Protein AF-E9AGQ0-F1 (afdb_monomer_lite)

pLDDT: mean 82.89, std 16.45, range [27.36, 96.94]

InterPro domains:
  IPR011545 DEAD/DEAH-box helicase domain [PF00270] (171-278)
  IPR014001 Helicase superfamily 1/2, ATP-binding domain [PS51192] (178-278)
  IPR027417 P-loop containing nucleoside triphosphate hydrolase [G3DSA:3.40.50.300] (144-278)
  IPR027417 P-loop containing nucleoside triphosphate hydrolase [SSF52540] (147-278)
  IPR050474 Helicase Hel308/SKI2-like [PTHR47961] (69-278)

Secondary structure (DSSP, 8-state):
-HHHHHHHHSHHHHHHHHHHHH--SHHHHHHHHHHHHHHHTT-HHHHHHHHHHHS----HHHHHHHHHHHHHHH-SS-------------PPPPPPP--HHHHS-SSTTTTTTT-PPPPPTT-EEEE-SS-EEEEPPPPPP----SPPPBHHHHS-TTTGGGGTT-SB--HHHHHHHHHHHH--S-------TTS-HHHHHHHHHHHHHHHHB-TTT--B-TTT--EEEE-SSHHHHHHHHHHHHHHHGGGT--EEEE-TT-PPPHHHHHH-SEEEE-

Sequence (278 aa):
MDWIGDVVQSRWSVVYGLRYAQCTAQKERHAVMDAMQRHALDDPRVEHLYQSITGKEVDPLNTEQLQQRRESAAAGGNEEVESKLASTVPRQPLLRRVNLQACAFQDERAPHLHVRATVPQGTQRLTYETHDEVLLPPTSSCNTSNPLIRVATSFPGWAVPVFLGVEELNAMQSKVYDCAFHSDENMLVSAPTGAGKTNVAMMAMLRTIAAARNPVTGVIDGHSLKMVYVAPMKALVQEVVRTFSKRLESLGLTVAELSGDAAMTQQQMATTQLIVTT

Organism: Leishmania infantum (NCBI:txid5671)

Radius of gyration: 34.65 Å; chains: 1; bounding box: 80×87×64 Å

Structure (mmCIF, N/CA/C/O backbone):
data_AF-E9AGQ0-F1
#
_entry.id   AF-E9AGQ0-F1
#
loop_
_atom_site.group_PDB
_atom_site.id
_atom_site.type_symbol
_atom_site.label_atom_id
_atom_site.label_alt_id
_atom_site.label_comp_id
_atom_site.label_asym_id
_atom_site.label_entity_id
_atom_site.label_seq_id
_atom_site.pdbx_PDB_ins_code
_atom_site.Cartn_x
_atom_site.Cartn_y
_atom_site.Cartn_z
_atom_site.occupancy
_atom_site.B_iso_or_equiv
_atom_site.auth_seq_id
_atom_site.auth_comp_id
_atom_site.auth_asym_id
_atom_site.auth_atom_id
_atom_site.pdbx_PDB_model_num
ATOM 1 N N . MET A 1 1 ? 8.150 65.688 -10.896 1.00 59.88 1 MET A N 1
ATOM 2 C CA . MET A 1 1 ? 9.168 65.021 -10.046 1.00 59.88 1 MET A CA 1
ATOM 3 C C . MET A 1 1 ? 9.433 63.581 -10.498 1.00 59.88 1 MET A C 1
ATOM 5 O O . MET A 1 1 ? 10.340 62.957 -9.965 1.00 59.88 1 MET A O 1
ATOM 9 N N . ASP A 1 2 ? 8.713 63.077 -11.506 1.00 74.00 2 ASP A N 1
ATOM 10 C CA . ASP A 1 2 ? 8.711 61.654 -11.883 1.00 74.00 2 ASP A CA 1
ATOM 11 C C . ASP A 1 2 ? 10.055 61.132 -12.410 1.00 74.00 2 ASP A C 1
ATOM 13 O O . ASP A 1 2 ? 10.407 59.985 -12.154 1.00 74.00 2 ASP A O 1
ATOM 17 N N . TRP A 1 3 ? 10.879 62.002 -13.009 1.00 84.62 3 TRP A N 1
ATOM 18 C CA . TRP A 1 3 ? 12.204 61.625 -13.519 1.00 84.62 3 TRP A CA 1
ATOM 19 C C . TRP A 1 3 ? 13.149 61.075 -12.436 1.00 84.62 3 TRP A C 1
ATOM 21 O O . TRP A 1 3 ? 14.037 60.280 -12.736 1.00 84.62 3 TRP A O 1
ATOM 31 N N . ILE A 1 4 ? 12.969 61.462 -11.165 1.00 84.19 4 ILE A N 1
ATOM 32 C CA . ILE A 1 4 ? 13.787 60.944 -10.057 1.00 84.19 4 ILE A CA 1
ATOM 33 C C . ILE A 1 4 ? 13.476 59.459 -9.826 1.00 84.19 4 ILE A C 1
ATOM 35 O O . ILE A 1 4 ? 14.389 58.676 -9.568 1.00 84.19 4 ILE A O 1
ATOM 39 N N . GLY A 1 5 ? 12.208 59.056 -9.966 1.00 80.88 5 GLY A N 1
ATOM 40 C CA . GLY A 1 5 ? 11.790 57.657 -9.866 1.00 80.88 5 GLY A CA 1
ATOM 41 C C . GLY A 1 5 ? 12.420 56.798 -10.962 1.00 80.88 5 GLY A C 1
ATOM 42 O O . GLY A 1 5 ? 12.998 55.749 -10.665 1.00 80.88 5 GLY A O 1
ATOM 43 N N . ASP A 1 6 ? 12.410 57.299 -12.198 1.00 80.44 6 ASP A N 1
ATOM 44 C CA . ASP A 1 6 ? 13.012 56.623 -13.354 1.00 80.44 6 ASP A CA 1
ATOM 45 C C . ASP A 1 6 ? 14.531 56.460 -13.198 1.00 80.44 6 ASP A C 1
ATOM 47 O O . ASP A 1 6 ? 15.090 55.396 -13.487 1.00 80.44 6 ASP A O 1
ATOM 51 N N . VAL A 1 7 ? 15.214 57.484 -12.669 1.00 83.62 7 VAL A N 1
ATOM 52 C CA . VAL A 1 7 ? 16.657 57.433 -12.382 1.00 83.62 7 VAL A CA 1
ATOM 53 C C . VAL A 1 7 ? 16.971 56.461 -11.244 1.00 83.62 7 VAL A C 1
ATOM 55 O O . VAL A 1 7 ? 17.994 55.782 -11.292 1.00 83.62 7 VAL A O 1
ATOM 58 N N . VAL A 1 8 ? 16.107 56.336 -10.234 1.00 82.81 8 VAL A N 1
ATOM 59 C CA . VAL A 1 8 ? 16.299 55.369 -9.140 1.00 82.81 8 VAL A CA 1
ATOM 60 C C . VAL A 1 8 ? 16.107 53.929 -9.624 1.00 82.81 8 VAL A C 1
ATOM 62 O O . VAL A 1 8 ? 16.876 53.048 -9.223 1.00 82.81 8 VAL A O 1
ATOM 65 N N . GLN A 1 9 ? 15.132 53.675 -10.502 1.00 79.75 9 GLN A N 1
ATOM 66 C CA . GLN A 1 9 ? 14.955 52.360 -11.130 1.00 79.75 9 GLN A CA 1
ATOM 67 C C . GLN A 1 9 ? 16.111 52.018 -12.075 1.00 79.75 9 GLN A C 1
ATOM 69 O O . GLN A 1 9 ? 16.629 50.902 -12.030 1.00 79.75 9 GLN A O 1
ATOM 74 N N . SER A 1 10 ? 16.569 52.988 -12.866 1.00 83.50 10 SER A N 1
ATOM 75 C CA . SER A 1 10 ? 17.591 52.791 -13.903 1.00 83.50 10 SER A CA 1
ATOM 76 C C . SER A 1 10 ? 19.012 53.154 -13.457 1.00 83.50 10 SER A C 1
ATOM 78 O O . SER A 1 10 ? 19.916 53.226 -14.290 1.00 83.50 10 SER A O 1
ATOM 80 N N . ARG A 1 11 ? 19.243 53.362 -12.151 1.00 88.62 11 ARG A N 1
ATOM 81 C CA . ARG A 1 11 ? 20.494 53.905 -11.582 1.00 88.62 11 ARG A CA 1
ATOM 82 C C . ARG A 1 11 ? 21.741 53.247 -12.155 1.00 88.62 11 ARG A C 1
ATOM 84 O O . ARG A 1 11 ? 22.663 53.925 -12.599 1.00 88.62 11 ARG A O 1
ATOM 91 N N . TRP A 1 12 ? 21.771 51.919 -12.144 1.00 90.19 12 TRP A N 1
ATOM 92 C CA . TRP A 1 12 ? 22.940 51.164 -12.581 1.00 90.19 12 TRP A CA 1
ATOM 93 C C . TRP A 1 12 ? 23.112 51.158 -14.094 1.00 90.19 12 TRP A C 1
ATOM 95 O O . TRP A 1 12 ? 24.244 51.257 -14.561 1.00 90.19 12 TRP A O 1
ATOM 105 N N . SER A 1 13 ? 22.014 51.151 -14.853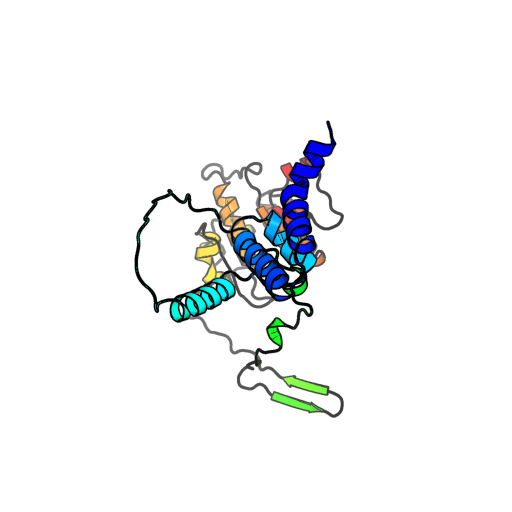 1.00 86.50 13 SER A N 1
ATOM 106 C CA . SER A 1 13 ? 22.066 51.323 -16.307 1.00 86.50 13 SER A CA 1
ATOM 107 C C . SER A 1 13 ? 22.683 52.671 -16.677 1.00 86.50 13 SER A C 1
ATOM 109 O O . SER A 1 13 ? 23.510 52.744 -17.580 1.00 86.50 13 SER A O 1
ATOM 111 N N . VAL A 1 14 ? 22.333 53.733 -15.946 1.00 87.38 14 VAL A N 1
ATOM 112 C CA . VAL A 1 14 ? 22.887 55.075 -16.163 1.00 87.38 14 VAL A CA 1
ATOM 113 C C . VAL A 1 14 ? 24.369 55.125 -15.783 1.00 87.38 14 VAL A C 1
ATOM 115 O O . VAL A 1 14 ? 25.185 55.585 -16.576 1.00 87.38 14 VAL A O 1
ATOM 118 N N . VAL A 1 15 ? 24.750 54.611 -14.608 1.00 91.25 15 VAL A N 1
ATOM 119 C CA . VAL A 1 15 ? 26.147 54.639 -14.133 1.00 91.25 15 VAL A CA 1
ATOM 120 C C . VAL A 1 15 ? 27.078 53.838 -15.046 1.00 91.25 15 VAL A C 1
ATOM 122 O O . VAL A 1 15 ? 28.117 54.356 -15.461 1.00 91.25 15 VAL A O 1
ATOM 125 N N . TYR A 1 16 ? 26.726 52.591 -15.371 1.00 91.81 16 TYR A N 1
ATOM 126 C CA . TYR A 1 16 ? 27.555 51.754 -16.241 1.00 91.81 16 TYR A CA 1
ATOM 127 C C . TYR A 1 16 ? 27.499 52.213 -17.697 1.00 91.81 16 TYR A C 1
ATOM 129 O O . TYR A 1 16 ? 28.536 52.209 -18.353 1.00 91.81 16 TYR A O 1
ATOM 137 N N . GLY A 1 17 ? 26.347 52.691 -18.179 1.00 88.50 17 GLY A N 1
ATOM 138 C CA . GLY A 1 17 ? 26.215 53.268 -19.517 1.00 88.50 17 GLY A CA 1
ATOM 139 C C . GLY A 1 17 ? 27.094 54.505 -19.713 1.00 88.50 17 GLY A C 1
ATOM 140 O O . GLY A 1 17 ? 27.832 54.581 -20.693 1.00 88.50 17 GLY A O 1
ATOM 141 N N . LEU A 1 18 ? 27.097 55.434 -18.749 1.00 90.44 18 LEU A N 1
ATOM 142 C CA . LEU A 1 18 ? 27.955 56.624 -18.784 1.00 90.44 18 LEU A CA 1
ATOM 143 C C . LEU A 1 18 ? 29.440 56.264 -18.695 1.00 90.44 18 LEU A C 1
ATOM 145 O O . LEU A 1 18 ? 30.233 56.775 -19.482 1.00 90.44 18 LEU A O 1
ATOM 149 N N . ARG A 1 19 ? 29.822 55.358 -17.783 1.00 91.62 19 ARG A N 1
ATOM 150 C CA . ARG A 1 19 ? 31.216 54.893 -17.676 1.00 91.62 19 ARG A CA 1
ATOM 151 C C . ARG A 1 19 ? 31.687 54.225 -18.962 1.00 91.62 19 ARG A C 1
ATOM 153 O O . ARG A 1 19 ? 32.779 54.520 -19.424 1.00 91.62 19 ARG A O 1
ATOM 160 N N . TYR A 1 20 ? 30.860 53.366 -19.555 1.00 90.19 20 TYR A N 1
ATOM 161 C CA . TYR A 1 20 ? 31.189 52.683 -20.804 1.00 90.19 20 TYR A CA 1
ATOM 162 C C . TYR A 1 20 ? 31.311 53.662 -21.982 1.00 90.19 20 TYR A C 1
ATOM 164 O O . TYR A 1 20 ? 32.209 53.514 -22.811 1.00 90.19 20 TYR A O 1
ATOM 172 N N . ALA A 1 21 ? 30.447 54.682 -22.040 1.00 89.94 21 ALA A N 1
ATOM 173 C CA . ALA A 1 21 ? 30.473 55.716 -23.075 1.00 89.94 21 ALA A CA 1
ATOM 174 C C . ALA A 1 21 ? 31.685 56.659 -22.967 1.00 89.94 21 ALA A C 1
ATOM 176 O O . ALA A 1 21 ? 32.170 57.143 -23.987 1.00 89.94 21 ALA A O 1
ATOM 177 N N . GLN A 1 22 ? 32.191 56.907 -21.754 1.00 90.62 22 GLN A N 1
ATOM 178 C CA . GLN A 1 22 ? 33.383 57.734 -21.518 1.00 90.62 22 GLN A CA 1
ATOM 179 C C . GLN A 1 22 ? 34.698 57.030 -21.893 1.00 90.62 22 GLN A C 1
ATOM 181 O O . GLN A 1 22 ? 35.715 57.695 -22.079 1.00 90.62 22 GLN A O 1
ATOM 186 N N . CYS A 1 23 ? 34.697 55.701 -22.024 1.00 90.38 23 CYS A N 1
ATOM 187 C CA . CYS A 1 23 ? 35.887 54.932 -22.378 1.00 90.38 23 CYS A CA 1
ATOM 188 C C . CYS A 1 23 ? 36.244 55.070 -23.866 1.00 90.38 23 CYS A C 1
ATOM 190 O O . CYS A 1 23 ? 35.467 54.685 -24.749 1.00 90.38 23 CYS A O 1
ATOM 192 N N . THR A 1 24 ? 37.471 55.521 -24.138 1.00 87.81 24 THR A N 1
ATOM 193 C CA . THR A 1 24 ? 38.020 55.620 -25.504 1.00 87.81 24 THR A CA 1
ATOM 194 C C . THR A 1 24 ? 38.812 54.372 -25.888 1.00 87.81 24 THR A C 1
ATOM 196 O O . THR A 1 24 ? 38.787 53.957 -27.047 1.00 87.81 24 THR A O 1
ATOM 199 N N . ALA A 1 25 ? 39.459 53.720 -24.916 1.00 90.69 25 ALA A N 1
ATOM 200 C CA . ALA A 1 25 ? 40.258 52.523 -25.142 1.00 90.69 25 ALA A CA 1
ATOM 201 C C . ALA A 1 25 ? 39.482 51.226 -24.847 1.00 90.69 25 ALA A C 1
ATOM 203 O O . ALA A 1 25 ? 38.733 51.110 -23.875 1.00 90.69 25 ALA A O 1
ATOM 204 N N . GLN A 1 26 ? 39.745 50.178 -25.635 1.00 86.69 26 GLN A N 1
ATOM 205 C CA . GLN A 1 26 ? 39.114 48.861 -25.459 1.00 86.69 26 GLN A CA 1
ATOM 206 C C . GLN A 1 26 ? 39.456 48.202 -24.109 1.00 86.69 26 GLN A C 1
ATOM 208 O O . GLN A 1 26 ? 38.652 47.446 -23.557 1.00 86.69 26 GLN A O 1
ATOM 213 N N . LYS A 1 27 ? 40.638 48.513 -23.560 1.00 88.50 27 LYS A N 1
ATOM 214 C CA . LYS A 1 27 ? 41.089 48.056 -22.237 1.00 88.50 27 LYS A CA 1
ATOM 215 C C . LYS A 1 27 ? 40.236 48.648 -21.108 1.00 88.50 27 LYS A C 1
ATOM 217 O O . LYS A 1 27 ? 39.913 47.942 -20.158 1.00 88.50 27 LYS A O 1
ATOM 222 N N . GLU A 1 28 ? 39.826 49.909 -21.235 1.00 89.19 28 GLU A N 1
ATOM 223 C CA . GLU A 1 28 ? 38.961 50.583 -20.259 1.00 89.19 28 GLU A CA 1
ATOM 224 C C . GLU A 1 28 ? 37.543 50.009 -20.295 1.00 89.19 28 GLU A C 1
ATOM 226 O O . GLU A 1 28 ? 36.973 49.710 -19.250 1.00 89.19 28 GLU A O 1
ATOM 231 N N . ARG A 1 29 ? 37.011 49.740 -21.496 1.00 88.81 29 ARG A N 1
ATOM 232 C CA . ARG A 1 29 ? 35.708 49.071 -21.657 1.00 88.81 29 ARG A CA 1
ATOM 233 C C . ARG A 1 29 ? 35.678 47.698 -20.987 1.00 88.81 29 ARG A C 1
ATOM 235 O O . ARG A 1 29 ? 34.708 47.376 -20.305 1.00 88.81 29 ARG A O 1
ATOM 242 N N . HIS A 1 30 ? 36.748 46.911 -21.125 1.00 87.69 30 HIS A N 1
ATOM 243 C CA . HIS A 1 30 ? 36.876 45.635 -20.412 1.00 87.69 30 HIS A CA 1
ATOM 244 C C . HIS A 1 30 ? 36.918 45.824 -18.893 1.00 87.69 30 HIS A C 1
ATOM 246 O O . HIS A 1 30 ? 36.261 45.078 -18.176 1.00 87.69 30 HIS A O 1
ATOM 252 N N . ALA A 1 31 ? 37.624 46.841 -18.391 1.00 89.69 31 ALA A N 1
ATOM 253 C CA . ALA A 1 31 ? 37.662 47.131 -16.959 1.00 89.69 31 ALA A CA 1
ATOM 254 C C . ALA A 1 31 ? 36.279 47.518 -16.396 1.00 89.69 31 ALA A C 1
ATOM 256 O O . ALA A 1 31 ? 35.939 47.115 -15.283 1.00 89.69 31 ALA A O 1
ATOM 257 N N . VAL A 1 32 ? 35.465 48.253 -17.167 1.00 90.56 32 VAL A N 1
ATOM 258 C CA . VAL A 1 32 ? 34.075 48.578 -16.800 1.00 90.56 32 VAL A CA 1
ATOM 259 C C . VAL A 1 32 ? 33.211 47.315 -16.744 1.00 90.56 32 VAL A C 1
ATOM 261 O O . VAL A 1 32 ? 32.474 47.141 -15.774 1.00 90.56 32 VAL A O 1
ATOM 264 N N . MET A 1 33 ? 33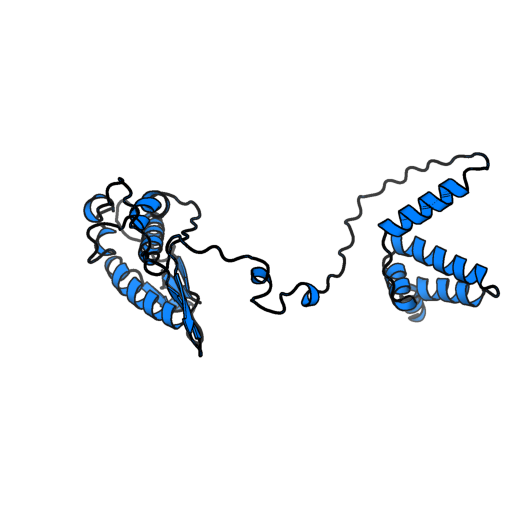.334 46.413 -17.724 1.00 86.94 33 MET A N 1
ATOM 265 C CA . MET A 1 33 ? 32.606 45.136 -17.732 1.00 86.94 33 MET A CA 1
ATOM 266 C C . MET A 1 33 ? 33.028 44.214 -16.578 1.00 86.94 33 MET A C 1
ATOM 268 O O . MET A 1 33 ? 32.162 43.653 -15.912 1.00 86.94 33 MET A O 1
ATOM 272 N N . ASP A 1 34 ? 34.327 44.120 -16.274 1.00 87.12 34 ASP A N 1
ATOM 273 C CA . ASP A 1 34 ? 34.852 43.374 -15.116 1.00 87.12 34 ASP A CA 1
ATOM 274 C C . ASP A 1 34 ? 34.314 43.943 -13.790 1.00 87.12 34 ASP A C 1
ATOM 276 O O . ASP A 1 34 ? 33.974 43.200 -12.869 1.00 87.12 34 ASP A O 1
ATOM 280 N N . ALA A 1 35 ? 34.237 45.273 -13.670 1.00 89.31 35 ALA A N 1
ATOM 281 C CA . ALA A 1 35 ? 33.671 45.930 -12.494 1.00 89.31 35 ALA A CA 1
ATOM 282 C C . ALA A 1 35 ? 32.156 45.705 -12.379 1.00 89.31 35 ALA A C 1
ATOM 284 O O . ALA A 1 35 ? 31.628 45.632 -11.271 1.00 89.31 35 ALA A O 1
ATOM 285 N N . MET A 1 36 ? 31.454 45.599 -13.508 1.00 88.94 36 MET A N 1
ATOM 286 C CA . MET A 1 36 ? 30.031 45.277 -13.545 1.00 88.94 36 MET A CA 1
ATOM 287 C C . MET A 1 36 ? 29.770 43.825 -13.144 1.00 88.94 36 MET A C 1
ATOM 289 O O . MET A 1 36 ? 28.868 43.577 -12.354 1.00 88.94 36 MET A O 1
ATOM 293 N N . GLN A 1 37 ? 30.599 42.888 -13.609 1.00 85.31 37 GLN A N 1
ATOM 294 C CA . GLN A 1 37 ? 30.520 41.478 -13.227 1.00 85.31 37 GLN A CA 1
ATOM 295 C C . GLN A 1 37 ? 30.767 41.270 -11.728 1.00 85.31 37 GLN A C 1
ATOM 297 O O . GLN A 1 37 ? 30.024 40.540 -11.084 1.00 85.31 37 GLN A O 1
ATOM 302 N N . ARG A 1 38 ? 31.775 41.937 -11.148 1.00 85.00 38 ARG A N 1
ATOM 303 C CA . ARG A 1 38 ? 32.032 41.871 -9.698 1.00 85.00 38 ARG A CA 1
ATOM 304 C C . ARG A 1 38 ? 30.859 42.399 -8.883 1.00 85.00 38 ARG A C 1
ATOM 306 O O . ARG A 1 38 ? 30.462 41.791 -7.904 1.00 85.00 38 ARG A O 1
ATOM 313 N N . HIS A 1 39 ? 30.279 43.507 -9.318 1.00 87.88 39 HIS A N 1
ATOM 314 C CA . HIS A 1 39 ? 29.158 44.124 -8.624 1.00 87.88 39 HIS A CA 1
ATOM 315 C C . HIS A 1 39 ? 27.830 43.369 -8.821 1.00 87.88 39 HIS A C 1
ATOM 317 O O . HIS A 1 39 ? 26.963 43.420 -7.953 1.00 87.88 39 HIS A O 1
ATOM 323 N N . ALA A 1 40 ? 27.688 42.614 -9.915 1.00 85.00 40 ALA A N 1
ATOM 324 C CA . ALA A 1 40 ? 26.575 41.691 -10.119 1.00 85.00 40 ALA A CA 1
ATOM 325 C C . ALA A 1 40 ? 26.523 40.562 -9.072 1.00 85.00 40 ALA A C 1
ATOM 327 O O . ALA A 1 40 ? 25.452 40.007 -8.860 1.00 85.00 40 ALA A O 1
ATOM 328 N N . LEU A 1 41 ? 27.634 40.254 -8.387 1.00 80.38 41 LEU A N 1
ATOM 329 C CA . LEU A 1 41 ? 27.637 39.310 -7.260 1.00 80.38 41 LEU A CA 1
ATOM 330 C C . LEU A 1 41 ? 26.939 39.880 -6.011 1.00 80.38 41 LEU A C 1
ATOM 332 O O . LEU A 1 41 ? 26.414 39.117 -5.203 1.00 80.38 41 LEU A O 1
ATOM 336 N N . ASP A 1 42 ? 26.914 41.209 -5.860 1.00 82.62 42 ASP A N 1
ATOM 337 C CA . ASP A 1 42 ? 26.402 41.890 -4.665 1.00 82.62 42 ASP A CA 1
ATOM 338 C C . ASP A 1 42 ? 24.984 42.467 -4.841 1.00 82.62 42 ASP A C 1
ATOM 340 O O . ASP A 1 42 ? 24.226 42.538 -3.863 1.00 82.62 42 ASP A O 1
ATOM 344 N N . ASP A 1 43 ? 24.631 42.908 -6.060 1.00 83.50 43 ASP A N 1
ATOM 345 C CA . ASP A 1 43 ? 23.360 43.576 -6.379 1.00 83.50 43 ASP A CA 1
ATOM 346 C C . ASP A 1 43 ? 22.595 42.881 -7.539 1.00 83.50 43 ASP A C 1
ATOM 348 O O . ASP A 1 43 ? 23.030 42.936 -8.698 1.00 83.50 43 ASP A O 1
ATOM 352 N N . PRO A 1 44 ? 21.392 42.322 -7.279 1.00 77.31 44 PRO A N 1
ATOM 353 C CA . PRO A 1 44 ? 20.557 41.648 -8.283 1.00 77.31 44 PRO A CA 1
ATOM 354 C C . PRO A 1 44 ? 20.165 42.527 -9.477 1.00 77.31 44 PRO A C 1
ATOM 356 O O . PRO A 1 44 ? 19.933 42.038 -10.583 1.00 77.31 44 PRO A O 1
ATOM 359 N N . ARG A 1 45 ? 20.061 43.848 -9.280 1.00 81.50 45 ARG A N 1
ATOM 360 C CA . ARG A 1 45 ? 19.709 44.772 -10.372 1.00 81.50 45 ARG A CA 1
ATOM 361 C C . ARG A 1 45 ? 20.827 44.858 -11.405 1.00 81.50 45 ARG A C 1
ATOM 363 O O . ARG A 1 45 ? 20.567 45.079 -12.586 1.00 81.50 45 ARG A O 1
ATOM 370 N N . VAL A 1 46 ? 22.067 44.700 -10.954 1.00 85.12 46 VAL A N 1
ATOM 371 C CA . VAL A 1 46 ? 23.268 44.747 -11.790 1.00 85.12 46 VAL A CA 1
ATOM 372 C C . VAL A 1 46 ? 23.483 43.404 -12.467 1.00 85.12 46 VAL A C 1
ATOM 374 O O . VAL A 1 46 ? 23.860 43.381 -13.633 1.00 85.12 46 VAL A O 1
ATOM 377 N N . GLU A 1 47 ? 23.168 42.302 -11.786 1.00 81.56 47 GLU A N 1
ATOM 378 C CA . GLU A 1 47 ? 23.133 40.973 -12.397 1.00 81.56 47 GLU A CA 1
ATOM 379 C C . GLU A 1 47 ? 22.162 40.932 -13.580 1.00 81.56 47 GLU A C 1
ATOM 381 O O . GLU A 1 47 ? 22.544 40.541 -14.683 1.00 81.56 47 GLU A O 1
ATOM 386 N N . HIS A 1 48 ? 20.941 41.439 -13.391 1.00 80.06 48 HIS A N 1
ATOM 387 C CA . HIS A 1 48 ? 19.958 41.533 -14.467 1.00 80.06 48 HIS A CA 1
ATOM 388 C C . HIS A 1 48 ? 20.457 42.403 -15.632 1.00 80.06 48 HIS A C 1
ATOM 390 O O . HIS A 1 48 ? 20.266 42.057 -16.798 1.00 80.06 48 HIS A O 1
ATOM 396 N N . LEU A 1 49 ? 21.125 43.522 -15.333 1.00 84.94 49 LEU A N 1
ATOM 397 C CA . LEU A 1 49 ? 21.755 44.374 -16.344 1.00 84.94 49 LEU A CA 1
ATOM 398 C C . LEU A 1 49 ? 22.900 43.648 -17.078 1.00 84.94 49 LEU A C 1
ATOM 400 O O . LEU A 1 49 ? 23.084 43.830 -18.277 1.00 84.94 49 LEU A O 1
ATOM 404 N N . TYR A 1 50 ? 23.679 42.820 -16.383 1.00 85.69 50 TYR A N 1
ATOM 405 C CA . TYR A 1 50 ? 24.782 42.063 -16.977 1.00 85.69 50 TYR A CA 1
ATOM 406 C C . TYR A 1 50 ? 24.282 40.949 -17.884 1.00 85.69 50 TYR A C 1
ATOM 408 O O . TYR A 1 50 ? 24.768 40.813 -19.010 1.00 85.69 50 TYR A O 1
ATOM 416 N N . GLN A 1 51 ? 23.274 40.206 -17.435 1.00 84.81 51 GLN A N 1
ATOM 417 C CA . GLN A 1 51 ? 22.626 39.171 -18.231 1.00 84.81 51 GLN A CA 1
ATOM 418 C C . GLN A 1 51 ? 21.949 39.764 -19.471 1.00 84.81 51 GLN A C 1
ATOM 420 O O . GLN A 1 51 ? 22.090 39.202 -20.555 1.00 84.81 51 GLN A O 1
ATOM 425 N N . SER A 1 52 ? 21.284 40.922 -19.357 1.00 83.69 52 SER A N 1
ATOM 426 C CA . SER A 1 52 ? 20.629 41.556 -20.509 1.00 83.69 52 SER A CA 1
ATOM 427 C C . SER A 1 52 ? 21.616 42.056 -21.569 1.00 83.69 52 SER A C 1
ATOM 429 O O . SER A 1 52 ? 21.298 42.021 -22.755 1.00 83.69 52 SER A O 1
ATOM 431 N N . ILE A 1 53 ? 22.816 42.490 -21.164 1.00 83.88 53 ILE A N 1
ATOM 432 C CA . ILE A 1 53 ? 23.849 42.997 -22.081 1.00 83.88 53 ILE A CA 1
ATOM 433 C C . ILE A 1 53 ? 24.689 41.864 -22.684 1.00 83.88 53 ILE A C 1
ATOM 435 O O . ILE A 1 53 ? 25.030 41.910 -23.864 1.00 83.88 53 ILE A O 1
ATOM 439 N N . THR A 1 54 ? 25.073 40.867 -21.885 1.00 82.88 54 THR A N 1
ATOM 440 C CA . THR A 1 54 ? 26.054 39.845 -22.300 1.00 82.88 54 THR A CA 1
ATOM 441 C C . THR A 1 54 ? 25.432 38.515 -22.711 1.00 82.88 54 THR A C 1
ATOM 443 O O . THR A 1 54 ? 26.110 37.708 -23.348 1.00 82.88 54 THR A O 1
ATOM 446 N N . GLY A 1 55 ? 24.184 38.251 -22.315 1.00 78.25 55 GLY A N 1
ATOM 447 C CA . GLY A 1 55 ? 23.557 36.933 -22.423 1.00 78.25 55 GLY A CA 1
ATOM 448 C C . GLY A 1 55 ? 24.215 35.854 -21.553 1.00 78.25 55 GLY A C 1
ATOM 449 O O . GLY A 1 55 ? 23.885 34.681 -21.706 1.00 78.25 55 GLY A O 1
ATOM 450 N N . LYS A 1 56 ? 25.161 36.216 -20.673 1.00 75.94 56 LYS A N 1
ATOM 451 C CA . LYS A 1 56 ? 25.897 35.286 -19.806 1.00 75.94 56 LYS A CA 1
ATOM 452 C C . LYS A 1 56 ? 25.435 35.422 -18.361 1.00 75.94 56 LYS A C 1
ATOM 454 O O . LYS A 1 56 ? 25.300 36.533 -17.849 1.00 75.94 56 LYS A O 1
ATOM 459 N N . GLU A 1 57 ? 25.238 34.286 -17.701 1.00 69.19 57 GLU A N 1
ATOM 460 C CA . GLU A 1 57 ? 25.021 34.235 -16.255 1.00 69.19 57 GLU A CA 1
ATOM 461 C C . GLU A 1 57 ? 26.342 34.473 -15.511 1.00 69.19 57 GLU A C 1
ATOM 463 O O . GLU A 1 57 ? 27.414 34.053 -15.958 1.00 69.19 57 GLU A O 1
ATOM 468 N N . VAL A 1 58 ? 26.268 35.167 -14.373 1.00 66.56 58 VAL A N 1
ATOM 469 C CA . VAL A 1 58 ? 27.427 35.396 -13.507 1.00 66.56 58 VAL A CA 1
ATOM 470 C C . VAL A 1 58 ? 27.538 34.207 -12.561 1.00 66.56 58 VAL A C 1
ATOM 472 O O . VAL A 1 58 ? 26.850 34.147 -11.548 1.00 66.56 58 VAL A O 1
ATOM 475 N N . ASP A 1 59 ? 28.393 33.241 -12.899 1.00 65.00 59 ASP A N 1
ATOM 476 C CA . ASP A 1 59 ? 28.667 32.117 -12.002 1.00 65.00 59 ASP A CA 1
ATOM 477 C C . ASP A 1 59 ? 29.591 32.567 -10.851 1.00 65.00 59 ASP A C 1
ATOM 479 O O . ASP A 1 59 ? 30.743 32.958 -11.104 1.00 65.00 59 ASP A O 1
ATOM 483 N N . PRO A 1 60 ? 29.153 32.469 -9.580 1.00 62.69 60 PRO A N 1
ATOM 484 C CA . PRO A 1 60 ? 29.989 32.826 -8.433 1.00 62.69 60 PRO A CA 1
ATOM 485 C C . PRO A 1 60 ? 31.250 31.949 -8.359 1.00 62.69 60 PRO A C 1
ATOM 487 O O . PRO A 1 60 ? 32.339 32.450 -8.093 1.00 62.69 60 PRO A O 1
ATOM 490 N N . LEU A 1 61 ? 31.138 30.671 -8.740 1.00 57.38 61 LEU A N 1
ATOM 491 C CA . LEU A 1 61 ? 32.241 29.701 -8.734 1.00 57.38 61 LEU A CA 1
ATOM 492 C C . LEU A 1 61 ? 33.365 30.040 -9.726 1.00 57.38 61 LEU A C 1
ATOM 494 O O . LEU A 1 61 ? 34.542 29.870 -9.413 1.00 57.38 61 LEU A O 1
ATOM 498 N N . ASN A 1 62 ? 33.029 30.540 -10.918 1.00 57.78 62 ASN A N 1
ATOM 499 C CA . ASN A 1 62 ? 34.041 30.934 -11.906 1.00 57.78 62 ASN A CA 1
ATOM 500 C C . ASN A 1 62 ? 34.714 32.256 -11.529 1.00 57.78 62 ASN A C 1
ATOM 502 O O . ASN A 1 62 ? 35.897 32.458 -11.814 1.00 57.78 62 ASN A O 1
ATOM 506 N N . THR A 1 63 ? 33.967 33.157 -10.891 1.00 56.12 63 THR A N 1
ATOM 507 C CA . THR A 1 63 ? 34.469 34.485 -10.532 1.00 56.12 63 THR A CA 1
ATOM 508 C C . THR A 1 63 ? 35.461 34.396 -9.368 1.00 56.12 63 THR A C 1
ATOM 510 O O . THR A 1 63 ? 36.525 35.008 -9.443 1.00 56.12 63 THR A O 1
ATOM 513 N N . GLU A 1 64 ? 35.202 33.539 -8.372 1.00 56.16 64 GLU A N 1
ATOM 514 C CA . GLU A 1 64 ? 36.153 33.248 -7.288 1.00 56.16 64 GLU A CA 1
ATOM 515 C C . GLU A 1 64 ? 37.452 32.603 -7.798 1.00 56.16 64 GLU A C 1
ATOM 517 O O . GLU A 1 64 ? 38.543 33.020 -7.409 1.00 56.16 64 GLU A O 1
ATOM 522 N N . GLN A 1 65 ? 37.372 31.647 -8.732 1.00 54.19 65 GLN A N 1
ATOM 523 C CA . GLN A 1 65 ? 38.564 31.012 -9.316 1.00 54.19 65 GLN A CA 1
ATOM 524 C C . GLN A 1 65 ? 39.416 31.989 -10.146 1.00 54.19 65 GLN A C 1
ATOM 526 O O . GLN A 1 65 ? 40.649 31.930 -10.120 1.00 54.19 65 GLN A O 1
ATOM 531 N N . LEU A 1 66 ? 38.780 32.908 -10.880 1.00 56.06 66 LEU A N 1
ATOM 532 C CA . LEU A 1 66 ? 39.464 33.972 -11.625 1.00 56.06 66 LEU A CA 1
ATOM 533 C C . LEU A 1 66 ? 40.121 34.998 -10.695 1.00 56.06 66 LEU A C 1
ATOM 535 O O . LEU A 1 66 ? 41.205 35.501 -11.004 1.00 56.06 66 LEU A O 1
ATOM 539 N N . GLN A 1 67 ? 39.485 35.291 -9.563 1.00 59.81 67 GLN A N 1
ATOM 540 C CA . GLN A 1 67 ? 39.982 36.237 -8.573 1.00 59.81 67 GLN A CA 1
ATOM 541 C C . GLN A 1 67 ? 41.177 35.660 -7.806 1.00 59.81 67 GLN A C 1
ATOM 543 O O . GLN A 1 67 ? 42.229 36.295 -7.771 1.00 59.81 67 GLN A O 1
ATOM 548 N N . GLN A 1 68 ? 41.095 34.397 -7.375 1.00 57.50 68 GLN A N 1
ATOM 549 C CA . GLN A 1 68 ? 42.222 33.673 -6.776 1.00 57.50 68 GLN A CA 1
ATOM 550 C C . GLN A 1 68 ? 43.424 33.564 -7.728 1.00 57.50 68 GLN A C 1
ATOM 552 O O . GLN A 1 68 ? 44.567 33.714 -7.296 1.00 57.50 68 GLN A O 1
ATOM 557 N N . ARG A 1 69 ? 43.200 33.362 -9.037 1.00 57.28 69 ARG A N 1
ATOM 558 C CA . ARG A 1 69 ? 44.271 33.361 -10.058 1.00 57.28 69 ARG A CA 1
ATOM 559 C C . ARG A 1 69 ? 44.915 34.731 -10.283 1.00 57.28 69 ARG A C 1
ATOM 561 O O . ARG A 1 69 ? 46.091 34.796 -10.627 1.00 57.28 69 ARG A O 1
ATOM 568 N N . ARG A 1 70 ? 44.164 35.824 -10.125 1.00 59.41 70 ARG A N 1
ATOM 569 C CA . ARG A 1 70 ? 44.698 37.191 -10.245 1.00 59.41 70 ARG A CA 1
ATOM 570 C C . ARG A 1 70 ? 45.444 37.625 -8.987 1.00 59.41 70 ARG A C 1
ATOM 572 O O . ARG A 1 70 ? 46.491 38.249 -9.107 1.00 59.41 70 ARG A O 1
ATOM 579 N N . GLU A 1 71 ? 44.948 37.259 -7.811 1.00 58.66 71 GLU A N 1
ATOM 580 C CA . GLU A 1 71 ? 45.586 37.556 -6.523 1.00 58.66 71 GLU A CA 1
ATOM 581 C C . GLU A 1 71 ? 46.912 36.802 -6.372 1.00 58.66 71 GLU A C 1
ATOM 583 O O . GLU A 1 71 ? 47.923 37.395 -6.003 1.00 58.66 71 GLU A O 1
ATOM 588 N N . SER A 1 72 ? 46.954 35.534 -6.791 1.00 54.31 72 SER A N 1
ATOM 589 C CA . SER A 1 72 ? 48.199 34.750 -6.844 1.00 54.31 72 SER A CA 1
ATOM 590 C C . SER A 1 72 ? 49.218 35.272 -7.869 1.00 54.31 72 SER A C 1
ATOM 592 O O . SER A 1 72 ? 50.415 35.065 -7.687 1.00 54.31 72 SER A O 1
ATOM 594 N N . ALA A 1 73 ? 48.784 36.006 -8.901 1.00 54.22 73 ALA A N 1
ATOM 595 C CA . ALA A 1 73 ? 49.674 36.687 -9.846 1.00 54.22 73 ALA A CA 1
ATOM 596 C C . ALA A 1 73 ? 50.127 38.087 -9.375 1.00 54.22 73 ALA A C 1
ATOM 598 O O . ALA A 1 73 ? 51.132 38.597 -9.868 1.00 54.22 73 ALA A O 1
ATOM 599 N N . ALA A 1 74 ? 49.400 38.714 -8.444 1.00 53.03 74 ALA A N 1
ATOM 600 C CA . ALA A 1 74 ? 49.675 40.063 -7.938 1.00 53.03 74 ALA A CA 1
ATOM 601 C C . ALA A 1 74 ? 50.436 40.084 -6.598 1.00 53.03 74 ALA A C 1
ATOM 603 O O . ALA A 1 74 ? 50.944 41.134 -6.213 1.00 53.03 74 ALA A O 1
ATOM 604 N N . ALA A 1 75 ? 50.577 38.940 -5.920 1.00 50.25 75 ALA A N 1
ATOM 605 C CA . ALA A 1 75 ? 51.231 38.780 -4.612 1.00 50.25 75 ALA A CA 1
ATOM 606 C C . ALA A 1 75 ? 52.765 39.031 -4.583 1.00 50.25 75 ALA A C 1
ATOM 608 O O . ALA A 1 75 ? 53.452 38.587 -3.668 1.00 50.25 75 ALA A O 1
ATOM 609 N N . GLY A 1 76 ? 53.317 39.750 -5.565 1.00 38.97 76 GLY A N 1
ATOM 610 C CA . GLY A 1 76 ? 54.729 40.142 -5.646 1.00 38.97 76 GLY A CA 1
ATOM 611 C C . GLY A 1 76 ? 55.060 41.540 -5.100 1.00 38.97 76 GLY A C 1
ATOM 612 O O . GLY A 1 76 ? 56.126 42.056 -5.423 1.00 38.97 76 GLY A O 1
ATOM 613 N N . GLY A 1 77 ? 54.184 42.187 -4.322 1.00 32.03 77 GLY A N 1
ATOM 614 C CA . GLY A 1 77 ? 54.418 43.544 -3.813 1.00 32.03 77 GLY A CA 1
ATOM 615 C C . GLY A 1 77 ? 53.695 43.847 -2.496 1.00 32.03 77 GLY A C 1
ATOM 616 O O . GLY A 1 77 ? 52.504 43.596 -2.374 1.00 32.03 77 GLY A O 1
ATOM 617 N N . ASN A 1 78 ? 54.477 44.367 -1.549 1.00 33.34 78 ASN A N 1
ATOM 618 C CA . ASN A 1 78 ? 54.248 44.699 -0.135 1.00 33.34 78 ASN A CA 1
ATOM 619 C C . ASN A 1 78 ? 52.860 45.195 0.345 1.00 33.34 78 ASN A C 1
ATOM 621 O O . ASN A 1 78 ? 52.228 46.037 -0.284 1.00 33.34 78 ASN A O 1
ATOM 625 N N . GLU A 1 79 ? 52.514 44.675 1.536 1.00 34.50 79 GLU A N 1
ATOM 626 C CA . GLU A 1 79 ? 51.882 45.250 2.750 1.00 34.50 79 GLU A CA 1
ATOM 627 C C . GLU A 1 79 ? 50.964 46.493 2.654 1.00 34.50 79 GLU A C 1
ATOM 629 O O . GLU A 1 79 ? 51.390 47.564 2.244 1.00 34.50 79 GLU A O 1
ATOM 634 N N . GLU A 1 80 ? 49.714 46.389 3.138 1.00 30.59 80 GLU A N 1
ATOM 635 C CA . GLU A 1 80 ? 49.267 46.815 4.490 1.00 30.59 80 GLU A CA 1
ATOM 636 C C . GLU A 1 80 ? 47.718 46.803 4.612 1.00 30.59 80 GLU A C 1
ATOM 638 O O . GLU A 1 80 ? 46.994 47.403 3.826 1.00 30.59 80 GLU A O 1
ATOM 643 N N . VAL A 1 81 ? 47.240 46.069 5.626 1.00 35.12 81 VAL A N 1
ATOM 644 C CA . VAL A 1 81 ? 46.163 46.384 6.594 1.00 35.12 81 VAL A CA 1
ATOM 645 C C . VAL A 1 81 ? 44.908 47.156 6.126 1.00 35.12 81 VAL A C 1
ATOM 647 O O . VAL A 1 81 ? 44.942 48.360 5.931 1.00 35.12 81 VAL A O 1
ATOM 650 N N . GLU A 1 82 ? 43.737 46.506 6.191 1.00 30.02 82 GLU A N 1
ATOM 651 C CA . GLU A 1 82 ? 42.653 46.941 7.097 1.00 30.02 82 GLU A CA 1
ATOM 652 C C . GLU A 1 82 ? 41.545 45.880 7.203 1.00 30.02 82 GLU A C 1
ATOM 654 O O . GLU A 1 82 ? 40.693 45.693 6.335 1.00 30.02 82 GLU A O 1
ATOM 659 N N . SER A 1 83 ? 41.548 45.191 8.341 1.00 27.36 83 SER A N 1
ATOM 660 C CA . SER A 1 83 ? 40.457 44.361 8.829 1.00 27.36 83 SER A CA 1
ATOM 661 C C . SER A 1 83 ? 39.301 45.247 9.301 1.00 27.36 83 SER A C 1
ATOM 663 O O . SER A 1 83 ? 39.360 45.819 10.391 1.00 27.36 83 SER A O 1
ATOM 665 N N . LYS A 1 84 ? 38.217 45.339 8.529 1.00 31.19 84 LYS A N 1
ATOM 666 C CA . LYS A 1 84 ? 36.928 45.826 9.041 1.00 31.19 84 LYS A CA 1
ATOM 667 C C . LYS A 1 84 ? 35.915 44.692 9.027 1.00 31.19 84 LYS A C 1
ATOM 669 O O . LYS A 1 84 ? 35.307 44.380 8.009 1.00 31.19 84 LYS A O 1
ATOM 674 N N . LEU A 1 85 ? 35.765 44.093 10.210 1.00 28.97 85 LEU A N 1
ATOM 675 C CA . LEU A 1 85 ? 34.596 43.329 10.632 1.00 28.97 85 LEU A CA 1
ATOM 676 C C . LEU A 1 85 ? 33.336 44.162 10.343 1.00 28.97 85 LEU A C 1
ATOM 678 O O . LEU A 1 85 ? 33.009 45.079 11.092 1.00 28.97 85 LEU A O 1
ATOM 682 N N . ALA A 1 86 ? 32.620 43.839 9.272 1.00 30.33 86 ALA A N 1
ATOM 683 C CA . ALA A 1 86 ? 31.227 44.218 9.103 1.00 30.33 86 ALA A CA 1
ATOM 684 C C . ALA A 1 86 ? 30.410 42.930 9.197 1.00 30.33 86 ALA A C 1
ATOM 686 O O . ALA A 1 86 ? 30.617 41.989 8.438 1.00 30.33 86 ALA A O 1
ATOM 687 N N . SER A 1 87 ? 29.531 42.874 10.190 1.00 29.66 87 SER A N 1
ATOM 688 C CA . SER A 1 87 ? 28.639 41.763 10.495 1.00 29.66 87 SER A CA 1
ATOM 689 C C . SER A 1 87 ? 27.743 41.422 9.301 1.00 29.66 87 SER A C 1
ATOM 691 O O . SER A 1 87 ? 26.713 42.062 9.080 1.00 29.66 87 SER A O 1
ATOM 693 N N . THR A 1 88 ? 28.127 40.411 8.529 1.00 33.56 88 THR A N 1
ATOM 694 C CA . THR A 1 88 ? 27.335 39.892 7.415 1.00 33.56 88 THR A CA 1
ATOM 695 C C . THR A 1 88 ? 26.222 39.006 7.970 1.00 33.56 88 THR A C 1
ATOM 697 O O . THR A 1 88 ? 26.438 37.850 8.326 1.00 33.56 88 THR A O 1
ATOM 700 N N . VAL A 1 89 ? 25.011 39.560 8.070 1.00 39.75 89 VAL A N 1
ATOM 701 C CA . VAL A 1 89 ? 23.771 38.777 8.202 1.00 39.75 89 VAL A CA 1
ATOM 702 C C . VAL A 1 89 ? 23.790 37.700 7.109 1.00 39.75 89 VAL A C 1
ATOM 704 O O . VAL A 1 89 ? 24.072 38.056 5.960 1.00 39.75 89 VAL A O 1
ATOM 707 N N . PRO A 1 90 ? 23.512 36.414 7.405 1.00 37.22 90 PRO A N 1
ATOM 708 C CA . PRO A 1 90 ? 23.491 35.387 6.375 1.00 37.22 90 PRO A CA 1
ATOM 709 C C . PRO A 1 90 ? 22.341 35.716 5.419 1.00 37.22 90 PRO A C 1
ATOM 711 O O . PRO A 1 90 ? 21.169 35.507 5.732 1.00 37.22 90 PRO A O 1
ATOM 714 N N . ARG A 1 91 ? 22.668 36.320 4.271 1.00 46.88 91 ARG A N 1
ATOM 715 C CA . ARG A 1 91 ? 21.701 36.565 3.202 1.00 46.88 91 ARG A CA 1
ATOM 716 C C . ARG A 1 91 ? 21.247 35.199 2.703 1.00 46.88 91 ARG A C 1
ATOM 718 O O . ARG A 1 91 ? 22.078 34.378 2.320 1.00 46.88 91 ARG A O 1
ATOM 725 N N . GLN A 1 92 ? 19.937 34.953 2.740 1.00 54.69 92 GLN A N 1
ATOM 726 C CA . GLN A 1 92 ? 19.349 33.775 2.109 1.00 54.69 92 GLN A CA 1
ATOM 727 C C . GLN A 1 92 ? 19.848 33.695 0.658 1.00 54.69 92 GLN A C 1
ATOM 729 O O . GLN A 1 92 ? 19.838 34.724 -0.027 1.00 54.69 92 GLN A O 1
ATOM 734 N N . PRO A 1 93 ? 20.306 32.521 0.193 1.00 56.75 93 PRO A N 1
ATOM 735 C CA . PRO A 1 93 ? 20.769 32.373 -1.176 1.00 56.75 93 PRO A CA 1
ATOM 736 C C . PRO A 1 93 ? 19.629 32.758 -2.121 1.00 56.75 93 PRO A C 1
ATOM 738 O O . PRO A 1 93 ? 18.495 32.300 -1.965 1.00 56.75 93 PRO A O 1
ATOM 741 N N . LEU A 1 94 ? 19.926 33.645 -3.071 1.00 62.09 94 LEU A N 1
ATOM 742 C CA . LEU A 1 94 ? 18.961 34.086 -4.071 1.00 62.09 94 LEU A CA 1
ATOM 743 C C . LEU A 1 94 ? 18.475 32.868 -4.866 1.00 62.09 94 LEU A C 1
ATOM 745 O O . LEU A 1 94 ? 19.271 32.055 -5.338 1.00 62.09 94 LEU A O 1
ATOM 749 N N . LEU A 1 95 ? 17.154 32.723 -4.988 1.00 71.69 95 LEU A N 1
ATOM 750 C CA . LEU A 1 95 ? 16.543 31.620 -5.725 1.00 71.69 95 LEU A CA 1
ATOM 751 C C . LEU A 1 95 ? 16.913 31.728 -7.213 1.00 71.69 95 LEU A C 1
ATOM 753 O O . LEU A 1 95 ? 16.543 32.693 -7.883 1.00 71.69 95 LEU A O 1
ATOM 757 N N . ARG A 1 96 ? 17.621 30.720 -7.736 1.00 73.56 96 ARG A N 1
ATOM 758 C CA . ARG A 1 96 ? 17.965 30.619 -9.160 1.00 73.56 96 ARG A CA 1
ATOM 759 C C . ARG A 1 96 ? 16.710 30.294 -9.969 1.00 73.56 96 ARG A C 1
ATOM 761 O O . ARG A 1 96 ? 15.952 29.391 -9.612 1.00 73.56 96 ARG A O 1
ATOM 768 N N . ARG A 1 97 ? 16.494 30.999 -11.082 1.00 78.06 97 ARG A N 1
ATOM 769 C CA . ARG A 1 97 ? 15.446 30.628 -12.042 1.00 78.06 97 ARG A CA 1
ATOM 770 C C . ARG A 1 97 ? 15.835 29.316 -12.719 1.00 78.06 97 ARG A C 1
ATOM 772 O O . ARG A 1 97 ? 16.900 29.219 -13.315 1.00 78.06 97 ARG A O 1
ATOM 779 N N . VAL A 1 98 ? 14.961 28.319 -12.631 1.00 83.44 98 VAL A N 1
ATOM 780 C CA . VAL A 1 98 ? 15.121 27.017 -13.288 1.00 83.44 98 VAL A CA 1
ATOM 781 C C . VAL A 1 98 ? 14.084 26.903 -14.398 1.00 83.44 98 VAL A C 1
ATOM 783 O O . VAL A 1 98 ? 12.911 27.219 -14.195 1.00 83.44 98 VAL A O 1
ATOM 786 N N . ASN A 1 99 ? 14.508 26.446 -15.576 1.00 85.94 99 ASN A N 1
ATOM 787 C CA . ASN A 1 99 ? 13.596 26.166 -16.678 1.00 85.94 99 ASN A CA 1
ATOM 788 C C . ASN A 1 99 ? 12.884 24.823 -16.445 1.00 85.94 99 ASN A C 1
ATOM 790 O O . ASN A 1 99 ? 13.430 23.764 -16.748 1.00 85.94 99 ASN A O 1
ATOM 794 N N . LEU A 1 100 ? 11.650 24.875 -15.937 1.00 87.38 100 LEU A N 1
ATOM 795 C CA . LEU A 1 100 ? 10.840 23.686 -15.645 1.00 87.38 100 LEU A CA 1
ATOM 796 C C . LEU A 1 100 ? 10.597 22.806 -16.882 1.00 87.38 100 LEU A C 1
ATOM 798 O O . LEU A 1 100 ? 10.550 21.585 -16.759 1.00 87.38 100 LEU A O 1
ATOM 802 N N . GLN A 1 101 ? 10.516 23.404 -18.075 1.00 84.25 101 GLN A N 1
ATOM 803 C CA . GLN A 1 101 ? 10.300 22.668 -19.322 1.00 84.25 101 GLN A CA 1
ATOM 804 C C . GLN A 1 101 ? 11.506 21.792 -19.689 1.00 84.25 101 GLN A C 1
ATOM 806 O O . GLN A 1 101 ? 11.339 20.735 -20.288 1.00 84.25 101 GLN A O 1
ATOM 811 N N . ALA A 1 102 ? 12.717 22.220 -19.315 1.00 81.31 102 ALA A N 1
ATOM 812 C CA . ALA A 1 102 ? 13.935 21.442 -19.527 1.00 81.31 102 ALA A CA 1
ATOM 813 C C . ALA A 1 102 ? 14.064 20.276 -18.532 1.00 81.31 102 ALA A C 1
ATOM 815 O O . ALA A 1 102 ? 14.730 19.289 -18.829 1.00 81.31 102 ALA A O 1
ATOM 816 N N . CYS A 1 103 ? 13.430 20.384 -17.360 1.00 80.88 103 CYS A N 1
ATOM 817 C CA . CYS A 1 103 ? 13.419 19.335 -16.340 1.00 80.88 103 CYS A CA 1
ATOM 818 C C . CYS A 1 103 ? 12.286 18.316 -16.530 1.00 80.88 103 CYS A C 1
ATOM 820 O O . CYS A 1 103 ? 12.335 17.241 -15.936 1.00 80.88 103 CYS A O 1
ATOM 822 N N . ALA A 1 104 ? 11.260 18.644 -17.318 1.00 83.88 104 ALA A N 1
ATOM 823 C CA . ALA A 1 104 ? 10.166 17.730 -17.612 1.00 83.88 104 ALA A CA 1
ATOM 824 C C . ALA A 1 104 ? 10.644 16.575 -18.509 1.00 83.88 104 ALA A C 1
ATOM 826 O O . ALA A 1 104 ? 11.351 16.785 -19.497 1.00 83.88 104 ALA A O 1
ATOM 827 N N . PHE A 1 105 ? 10.227 15.346 -18.194 1.00 81.06 105 PHE A N 1
ATOM 828 C CA . PHE A 1 105 ? 10.437 14.206 -19.086 1.00 81.06 105 PHE A CA 1
ATOM 829 C C . PHE A 1 105 ? 9.607 14.410 -20.360 1.00 81.06 105 PHE A C 1
ATOM 831 O O . PHE A 1 105 ? 8.382 14.452 -20.300 1.00 81.06 105 PHE A O 1
ATOM 838 N N . GLN A 1 106 ? 10.273 14.564 -21.507 1.00 76.62 106 GLN A N 1
ATOM 839 C CA . GLN A 1 106 ? 9.601 14.769 -22.800 1.00 76.62 106 GLN A CA 1
ATOM 840 C C . GLN A 1 106 ? 8.895 13.504 -23.306 1.00 76.62 106 GLN A C 1
ATOM 842 O O . GLN A 1 106 ? 7.911 13.597 -24.033 1.00 76.62 106 GLN A O 1
ATOM 847 N N . ASP A 1 107 ? 9.406 12.335 -22.918 1.00 73.75 107 ASP A N 1
ATOM 848 C CA . ASP A 1 107 ? 8.850 11.022 -23.232 1.00 73.75 107 ASP A CA 1
ATOM 849 C C . ASP A 1 107 ? 8.661 10.258 -21.916 1.00 73.75 107 ASP A C 1
ATOM 851 O O . ASP A 1 107 ? 9.596 10.145 -21.119 1.00 73.75 107 ASP A O 1
ATOM 855 N N . GLU A 1 108 ? 7.468 9.708 -21.688 1.00 72.19 108 GLU A N 1
ATOM 856 C CA . GLU A 1 108 ? 7.159 8.871 -20.520 1.00 72.19 108 GLU A CA 1
ATOM 857 C C . GLU A 1 108 ? 8.075 7.637 -20.432 1.00 72.19 108 GLU A C 1
ATOM 859 O O . GLU A 1 108 ? 8.274 7.071 -19.357 1.00 72.19 108 GLU A O 1
ATOM 864 N N . ARG A 1 109 ? 8.688 7.231 -21.553 1.00 68.62 109 ARG A N 1
ATOM 865 C CA . ARG A 1 109 ? 9.648 6.119 -21.626 1.00 68.62 109 ARG A CA 1
ATOM 866 C C . ARG A 1 109 ? 11.068 6.508 -21.225 1.00 68.62 109 ARG A C 1
ATOM 868 O O . ARG A 1 109 ? 11.881 5.618 -20.967 1.00 68.62 109 ARG A O 1
ATOM 875 N N . ALA A 1 110 ? 11.379 7.805 -21.157 1.00 64.81 110 ALA A N 1
ATOM 876 C CA . ALA A 1 110 ? 12.716 8.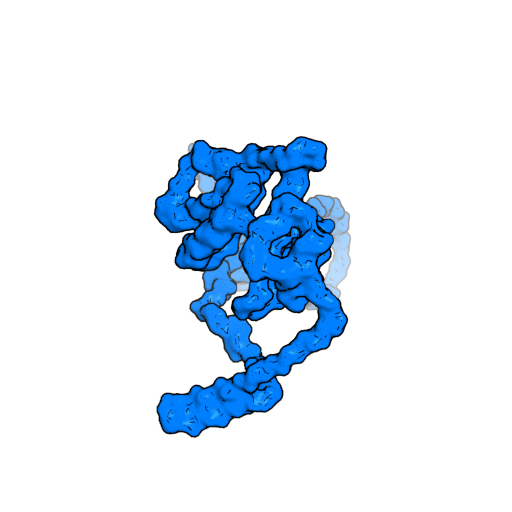317 -20.869 1.00 64.81 110 ALA A CA 1
ATOM 877 C C . ALA A 1 110 ? 13.403 7.688 -19.637 1.00 64.81 110 ALA A C 1
ATOM 879 O O . ALA A 1 110 ? 14.571 7.304 -19.763 1.00 64.81 110 ALA A O 1
ATOM 880 N N . PRO A 1 111 ? 12.733 7.497 -18.479 1.00 65.38 111 PRO A N 1
ATOM 881 C CA . PRO A 1 111 ? 13.375 6.870 -17.321 1.00 65.38 111 PRO A CA 1
ATOM 882 C C . PRO A 1 111 ? 13.715 5.386 -17.534 1.00 65.38 111 PRO A C 1
ATOM 884 O O . PRO A 1 111 ? 14.591 4.854 -16.855 1.00 65.38 111 PRO A O 1
ATOM 887 N N . HIS A 1 112 ? 13.063 4.709 -18.480 1.00 67.38 112 HIS A N 1
ATOM 888 C CA . HIS A 1 112 ? 13.223 3.273 -18.706 1.00 67.38 112 HIS A CA 1
ATOM 889 C C . HIS A 1 112 ? 14.206 2.930 -19.831 1.00 67.38 112 HIS A C 1
ATOM 891 O O . HIS A 1 112 ? 14.688 1.801 -19.872 1.00 67.38 112 HIS A O 1
ATOM 897 N N . LEU A 1 113 ? 14.562 3.887 -20.700 1.00 62.94 113 LEU A N 1
ATOM 898 C CA . LEU A 1 113 ? 15.459 3.663 -21.849 1.00 62.94 113 LEU A CA 1
ATOM 899 C C . LEU A 1 113 ? 16.808 3.032 -21.468 1.00 62.94 113 LEU A C 1
ATOM 901 O O . LEU A 1 113 ? 17.380 2.281 -22.254 1.00 62.94 113 LEU A O 1
ATOM 905 N N . HIS A 1 114 ? 17.309 3.310 -20.263 1.00 64.38 114 HIS A N 1
ATOM 906 C CA . HIS A 1 114 ? 18.621 2.840 -19.806 1.00 64.38 114 HIS A CA 1
ATOM 907 C C . HIS A 1 114 ? 18.556 1.645 -18.845 1.00 64.38 114 HIS A C 1
ATOM 909 O O . HIS A 1 114 ? 19.597 1.133 -18.428 1.00 64.38 114 HIS A O 1
ATOM 915 N N . VAL A 1 115 ? 17.358 1.169 -18.494 1.00 72.44 115 VAL A N 1
ATOM 916 C CA . VAL A 1 115 ? 17.198 0.037 -17.578 1.00 72.44 115 VAL A CA 1
ATOM 917 C C . VAL A 1 115 ? 17.127 -1.249 -18.395 1.00 72.44 115 VAL A C 1
ATOM 919 O O . VAL A 1 115 ? 16.147 -1.514 -19.087 1.00 72.44 115 VAL A O 1
ATOM 922 N N . ARG A 1 116 ? 18.174 -2.080 -18.315 1.00 78.31 116 ARG A N 1
ATOM 923 C CA . ARG A 1 116 ? 18.136 -3.434 -18.886 1.00 78.31 116 ARG A CA 1
ATOM 924 C C . ARG A 1 116 ? 17.052 -4.246 -18.173 1.00 78.31 116 ARG A C 1
ATOM 926 O O . ARG A 1 116 ? 17.125 -4.430 -16.962 1.00 78.31 116 ARG A O 1
ATOM 933 N N . ALA A 1 117 ? 16.071 -4.741 -18.923 1.00 79.31 117 ALA A N 1
ATOM 934 C CA . ALA A 1 117 ? 15.019 -5.593 -18.382 1.00 79.31 117 ALA A CA 1
ATOM 935 C C . ALA A 1 117 ? 15.570 -6.991 -18.053 1.00 79.31 117 ALA A C 1
ATOM 937 O O . ALA A 1 117 ? 16.047 -7.706 -18.936 1.00 79.31 117 ALA A O 1
ATOM 938 N N . THR A 1 118 ? 15.498 -7.387 -16.784 1.00 86.94 118 THR A N 1
ATOM 939 C CA . THR A 1 118 ? 15.823 -8.743 -16.324 1.00 86.94 118 THR A CA 1
ATOM 940 C C . THR A 1 118 ? 14.569 -9.611 -16.393 1.00 86.94 118 THR A C 1
ATOM 942 O O . THR A 1 118 ? 13.533 -9.237 -15.847 1.00 86.94 118 THR A O 1
ATOM 945 N N . VAL A 1 119 ? 14.651 -10.771 -17.047 1.00 87.88 119 VAL A N 1
ATOM 946 C CA . VAL A 1 119 ? 13.517 -11.698 -17.200 1.00 87.88 119 VAL A CA 1
ATOM 947 C C . VAL A 1 119 ? 13.637 -12.902 -16.252 1.00 87.88 119 VAL A C 1
ATOM 949 O O . VAL A 1 119 ? 14.757 -13.291 -15.910 1.00 87.88 119 VAL A O 1
ATOM 952 N N . PRO A 1 120 ? 12.517 -13.511 -15.814 1.00 90.31 120 PRO A N 1
ATOM 953 C CA . PRO A 1 120 ? 12.533 -14.722 -14.997 1.00 90.31 120 PRO A CA 1
ATOM 954 C C . PRO A 1 120 ? 13.251 -15.890 -15.682 1.00 90.31 120 PRO A C 1
ATOM 956 O O . PRO A 1 120 ? 13.257 -16.010 -16.912 1.00 90.31 120 PRO A O 1
ATOM 959 N N . GLN A 1 121 ? 13.811 -16.798 -14.882 1.00 88.88 121 GLN A N 1
ATOM 960 C CA . GLN A 1 121 ? 14.377 -18.045 -15.396 1.00 88.88 121 GLN A CA 1
ATOM 961 C C . GLN A 1 121 ? 13.300 -18.866 -16.117 1.00 88.88 121 GLN A C 1
ATOM 963 O O . GLN A 1 121 ? 12.171 -18.956 -15.644 1.00 88.88 121 GLN A O 1
ATOM 968 N N . GLY A 1 122 ? 13.653 -19.456 -17.261 1.00 88.31 122 GLY A N 1
ATOM 969 C CA . GLY A 1 122 ? 12.722 -20.210 -18.108 1.00 88.31 122 GLY A CA 1
ATOM 970 C C . GLY A 1 122 ? 11.986 -19.372 -19.159 1.00 88.31 122 GLY A C 1
ATOM 971 O O . GLY A 1 122 ? 11.217 -19.937 -19.930 1.00 88.31 122 GLY A O 1
ATOM 972 N N . THR A 1 123 ? 12.232 -18.058 -19.226 1.00 91.69 123 THR A N 1
ATOM 973 C CA . THR A 1 123 ? 11.693 -17.205 -20.297 1.00 91.69 123 THR A CA 1
ATOM 974 C C . THR A 1 123 ? 12.233 -17.642 -21.659 1.00 91.69 123 THR A C 1
ATOM 976 O O . THR A 1 123 ? 13.449 -17.712 -21.846 1.00 91.69 123 THR A O 1
ATOM 979 N N . GLN A 1 124 ? 11.342 -17.910 -22.614 1.00 91.50 124 GLN A N 1
ATOM 980 C CA . GLN A 1 124 ? 11.698 -18.269 -23.990 1.00 91.50 124 GLN A CA 1
ATOM 981 C C . GLN A 1 124 ? 11.383 -17.102 -24.925 1.00 91.50 124 GLN A C 1
ATOM 983 O O . GLN A 1 124 ? 10.332 -16.479 -24.799 1.00 91.50 124 GLN A O 1
ATOM 988 N N . ARG A 1 125 ? 12.281 -16.805 -25.867 1.00 92.31 125 ARG A N 1
ATOM 989 C CA . ARG A 1 125 ? 12.036 -15.834 -26.940 1.00 92.31 125 ARG A CA 1
ATOM 990 C C . ARG A 1 125 ? 11.965 -16.577 -28.267 1.00 92.31 125 ARG A C 1
ATOM 992 O O . ARG A 1 125 ? 12.934 -17.235 -28.640 1.00 92.31 125 ARG A O 1
ATOM 999 N N . LEU A 1 126 ? 10.834 -16.466 -28.950 1.00 93.56 126 LEU A N 1
ATOM 1000 C CA . LEU A 1 126 ? 10.596 -17.026 -30.275 1.00 93.56 126 LEU A CA 1
ATOM 1001 C C . LEU A 1 126 ? 10.536 -15.864 -31.268 1.00 93.56 126 LEU A C 1
ATOM 1003 O O . LEU A 1 126 ? 9.740 -14.946 -31.094 1.00 93.56 126 LEU A O 1
ATOM 1007 N N . THR A 1 127 ? 11.398 -15.882 -32.280 1.00 94.75 127 THR A N 1
ATOM 1008 C CA . THR A 1 127 ? 11.427 -14.854 -33.328 1.00 94.75 127 THR A CA 1
ATOM 1009 C C . THR A 1 127 ? 10.796 -15.416 -34.591 1.00 94.75 127 THR A C 1
ATOM 1011 O O . THR A 1 127 ? 11.286 -16.401 -35.144 1.00 94.75 127 THR A O 1
ATOM 1014 N N . TYR A 1 128 ? 9.710 -14.788 -35.033 1.00 94.69 128 TYR A N 1
ATOM 1015 C CA . TYR A 1 128 ? 9.004 -15.091 -36.275 1.00 94.69 128 TYR A CA 1
ATOM 1016 C C . TYR A 1 128 ? 9.276 -13.998 -37.315 1.00 94.69 128 TYR A C 1
ATOM 1018 O O . TYR A 1 128 ? 9.810 -12.937 -37.000 1.00 94.69 128 TYR A O 1
ATOM 1026 N N . GLU A 1 129 ? 8.880 -14.224 -38.569 1.00 95.19 129 GLU A N 1
ATOM 1027 C CA . GLU A 1 129 ? 9.090 -13.238 -39.643 1.00 95.19 129 GLU A CA 1
ATOM 1028 C C . GLU A 1 129 ? 8.344 -11.911 -39.405 1.00 95.19 129 GLU A C 1
ATOM 1030 O O . GLU A 1 129 ? 8.797 -10.863 -39.857 1.00 95.19 129 GLU A O 1
ATOM 1035 N N . THR A 1 130 ? 7.211 -11.936 -38.693 1.00 95.69 130 THR A N 1
ATOM 1036 C CA . THR A 1 130 ? 6.352 -10.756 -38.480 1.00 95.69 130 THR A CA 1
ATOM 1037 C C . THR A 1 130 ? 6.417 -10.173 -37.071 1.00 95.69 130 THR A C 1
ATOM 1039 O O . THR A 1 130 ? 6.025 -9.023 -36.879 1.00 95.69 130 THR A O 1
ATOM 1042 N N . HIS A 1 131 ? 6.861 -10.948 -36.079 1.00 95.56 131 HIS A N 1
ATOM 1043 C CA . HIS A 1 131 ? 6.816 -10.561 -34.671 1.00 95.56 131 HIS A CA 1
ATOM 1044 C C . HIS A 1 131 ? 7.766 -11.406 -33.814 1.00 95.56 131 HIS A C 1
ATOM 1046 O O . HIS A 1 131 ? 8.163 -12.505 -34.191 1.00 95.56 131 HIS A O 1
ATOM 1052 N N . ASP A 1 132 ? 8.079 -10.892 -32.627 1.00 94.56 132 ASP A N 1
ATOM 1053 C CA . ASP A 1 132 ? 8.765 -11.634 -31.574 1.00 94.56 132 ASP A CA 1
ATOM 1054 C C . ASP A 1 132 ? 7.772 -11.976 -30.464 1.00 94.56 132 ASP A C 1
ATOM 1056 O O . ASP A 1 132 ? 7.050 -11.105 -29.975 1.00 94.56 132 ASP A O 1
ATOM 1060 N N . GLU A 1 133 ? 7.786 -13.224 -30.013 1.00 95.38 133 GLU A N 1
ATOM 1061 C CA . GLU A 1 133 ? 7.065 -13.662 -28.825 1.00 95.38 133 GLU A CA 1
ATOM 1062 C C . GLU A 1 133 ? 8.043 -13.886 -27.670 1.00 95.38 133 GLU A C 1
ATOM 1064 O O . GLU A 1 133 ? 9.095 -14.511 -27.822 1.00 95.38 133 GLU A O 1
ATOM 1069 N N . VAL A 1 134 ? 7.691 -13.385 -26.486 1.00 93.38 134 VAL A N 1
ATOM 1070 C CA . VAL A 1 134 ? 8.436 -13.622 -25.244 1.00 93.38 134 VAL A CA 1
ATOM 1071 C C . VAL A 1 134 ? 7.513 -14.340 -24.268 1.00 93.38 134 VAL A C 1
ATOM 1073 O O . VAL A 1 134 ? 6.603 -13.744 -23.695 1.00 93.38 134 VAL A O 1
ATOM 1076 N N . LEU A 1 135 ? 7.750 -15.635 -24.088 1.00 93.88 135 LEU A N 1
ATOM 1077 C CA . LEU A 1 135 ? 6.973 -16.514 -23.224 1.00 93.88 135 LEU A CA 1
ATOM 1078 C C . LEU A 1 135 ? 7.554 -16.475 -21.811 1.00 93.88 135 LEU A C 1
ATOM 1080 O O . LEU A 1 135 ? 8.638 -17.004 -21.558 1.00 93.88 135 LEU A O 1
ATOM 1084 N N . LEU A 1 136 ? 6.825 -15.850 -20.888 1.00 92.69 136 LEU A N 1
ATOM 1085 C CA . LEU A 1 136 ? 7.170 -15.804 -19.469 1.00 92.69 13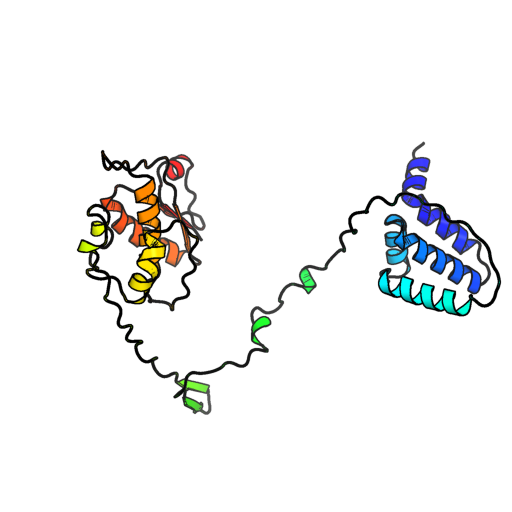6 LEU A CA 1
ATOM 1086 C C . LEU A 1 136 ? 6.527 -17.004 -18.750 1.00 92.69 136 LEU A C 1
ATOM 1088 O O . LEU A 1 136 ? 5.306 -17.161 -18.830 1.00 92.69 136 LEU A O 1
ATOM 1092 N N . PRO A 1 137 ? 7.295 -17.850 -18.042 1.00 92.00 137 PRO A N 1
ATOM 1093 C CA . PRO A 1 137 ? 6.718 -18.970 -17.309 1.00 92.00 137 PRO A CA 1
ATOM 1094 C C . PRO A 1 137 ? 5.879 -18.475 -16.118 1.00 92.00 137 PRO A C 1
ATOM 1096 O O . PRO A 1 137 ? 6.185 -17.424 -15.543 1.00 92.00 137 PRO A O 1
ATOM 1099 N N . PRO A 1 138 ? 4.843 -19.226 -15.699 1.00 90.69 138 PRO A N 1
ATOM 1100 C CA . PRO A 1 138 ? 4.104 -18.900 -14.489 1.00 90.69 138 PRO A CA 1
ATOM 1101 C C . PRO A 1 138 ? 5.032 -18.979 -13.273 1.00 90.69 138 PRO A C 1
ATOM 1103 O O . PRO A 1 138 ? 5.775 -19.945 -13.096 1.00 90.69 138 PRO A O 1
ATOM 1106 N N . THR A 1 139 ? 4.981 -17.964 -12.412 1.00 85.81 139 THR A N 1
ATOM 1107 C CA . THR A 1 139 ? 5.758 -17.949 -11.170 1.00 85.81 139 THR A CA 1
ATOM 1108 C C . THR A 1 139 ? 5.303 -19.088 -10.260 1.00 85.81 139 THR A C 1
ATOM 1110 O O . THR A 1 139 ? 4.107 -19.245 -10.011 1.00 85.81 139 THR A O 1
ATOM 1113 N N . SER A 1 140 ? 6.246 -19.867 -9.726 1.00 78.38 140 SER A N 1
ATOM 1114 C CA . SER A 1 140 ? 5.948 -20.894 -8.723 1.00 78.38 140 SER A CA 1
ATOM 1115 C C . SER A 1 140 ? 5.233 -20.279 -7.517 1.00 78.38 140 SER A C 1
ATOM 1117 O O . SER A 1 140 ? 5.652 -19.226 -7.026 1.00 78.38 140 SER A O 1
ATOM 1119 N N . SER A 1 141 ? 4.184 -20.933 -7.011 1.00 75.62 141 SER A N 1
ATOM 1120 C CA . SER A 1 141 ? 3.487 -20.476 -5.808 1.00 75.62 141 SER A CA 1
ATOM 1121 C C . SER A 1 141 ? 4.457 -20.433 -4.627 1.00 75.62 141 SER A C 1
ATOM 1123 O O . SER A 1 141 ? 5.090 -21.430 -4.281 1.00 75.62 141 SER A O 1
ATOM 1125 N N . CYS A 1 142 ? 4.587 -19.267 -3.996 1.00 68.62 142 CYS A N 1
ATOM 1126 C CA . CYS A 1 142 ? 5.327 -19.155 -2.748 1.00 68.62 142 CYS A CA 1
ATOM 1127 C C . CYS A 1 142 ? 4.474 -19.774 -1.637 1.00 68.62 142 CYS A C 1
ATOM 1129 O O . CYS A 1 142 ? 3.507 -19.163 -1.181 1.00 68.62 142 CYS A O 1
ATOM 1131 N N . ASN A 1 143 ? 4.809 -20.996 -1.223 1.00 63.38 143 ASN A N 1
ATOM 1132 C CA . ASN A 1 143 ? 4.179 -21.646 -0.079 1.00 63.38 143 ASN A CA 1
ATOM 1133 C C . ASN A 1 143 ? 4.686 -20.977 1.204 1.00 63.38 143 ASN A C 1
ATOM 1135 O O . ASN A 1 143 ? 5.620 -21.452 1.847 1.00 63.38 143 ASN A O 1
ATOM 1139 N N . THR A 1 144 ? 4.107 -19.839 1.576 1.00 64.50 144 THR A N 1
ATOM 1140 C CA . THR A 1 144 ? 4.323 -19.284 2.912 1.00 64.50 144 THR A CA 1
ATOM 1141 C C . THR A 1 144 ? 3.701 -20.227 3.933 1.00 64.50 144 THR A C 1
ATOM 1143 O O . THR A 1 144 ? 2.495 -20.440 3.911 1.00 64.50 144 THR A O 1
ATOM 1146 N N . SER A 1 145 ? 4.520 -20.755 4.846 1.00 66.31 145 SER A N 1
ATOM 1147 C CA . SER A 1 145 ? 4.113 -21.655 5.940 1.00 66.31 145 SER A CA 1
ATOM 1148 C C . SER A 1 145 ? 3.151 -21.021 6.958 1.00 66.31 145 SER A C 1
ATOM 1150 O O . SER A 1 145 ? 2.756 -21.679 7.919 1.00 66.31 145 SER A O 1
ATOM 1152 N N . ASN A 1 146 ? 2.806 -19.743 6.797 1.00 78.69 146 ASN A N 1
ATOM 1153 C CA . ASN A 1 146 ? 1.961 -19.045 7.750 1.00 78.69 146 ASN A CA 1
ATOM 1154 C C . ASN A 1 146 ? 0.502 -19.479 7.570 1.00 78.69 146 ASN A C 1
ATOM 1156 O O . ASN A 1 146 ? 0.025 -19.539 6.433 1.00 78.69 146 ASN A O 1
ATOM 1160 N N . PRO A 1 147 ? -0.216 -19.752 8.671 1.00 87.00 147 PRO A N 1
ATOM 1161 C CA . PRO A 1 147 ? -1.632 -20.069 8.598 1.00 87.00 147 PRO A CA 1
ATOM 1162 C C . PRO A 1 147 ? -2.410 -18.886 8.010 1.00 87.00 147 PRO A C 1
ATOM 1164 O O . PRO A 1 147 ? -2.123 -17.725 8.313 1.00 87.00 147 PRO A O 1
ATOM 1167 N N . LEU A 1 148 ? -3.397 -19.191 7.167 1.00 92.44 148 LEU A N 1
ATOM 1168 C CA . LEU A 1 148 ? -4.332 -18.194 6.659 1.00 92.44 148 LEU A CA 1
ATOM 1169 C C . LEU A 1 148 ? -5.245 -17.712 7.791 1.00 92.44 148 LEU A C 1
ATOM 1171 O O . LEU A 1 148 ? -5.623 -18.475 8.684 1.00 92.44 148 LEU A O 1
ATOM 1175 N N . ILE A 1 149 ? -5.591 -16.430 7.753 1.00 93.50 149 ILE A N 1
ATOM 1176 C CA . ILE A 1 149 ? -6.402 -15.794 8.790 1.00 93.50 149 ILE A CA 1
ATOM 1177 C C . ILE A 1 149 ? -7.878 -16.024 8.479 1.00 93.50 149 ILE A C 1
ATOM 1179 O O . ILE A 1 149 ? -8.377 -15.592 7.439 1.00 93.50 149 ILE A O 1
ATOM 1183 N N . ARG A 1 150 ? -8.591 -16.693 9.390 1.00 95.69 150 ARG A N 1
ATOM 1184 C CA . ARG A 1 150 ? -10.032 -16.939 9.256 1.00 95.69 150 ARG A CA 1
ATOM 1185 C C . ARG A 1 150 ? -10.826 -15.702 9.631 1.00 95.69 150 ARG A C 1
ATOM 1187 O O . ARG A 1 150 ? -10.687 -15.178 10.735 1.00 95.69 150 ARG A O 1
ATOM 1194 N N . VAL A 1 151 ? -11.723 -15.281 8.747 1.00 95.19 151 VAL A N 1
ATOM 1195 C CA . VAL A 1 151 ? -12.492 -14.048 8.937 1.00 95.19 151 VAL A CA 1
ATOM 1196 C C . VAL A 1 151 ? -13.371 -14.131 10.189 1.00 95.19 151 VAL A C 1
ATOM 1198 O O . VAL A 1 151 ? -13.378 -13.210 11.001 1.00 95.19 151 VAL A O 1
ATOM 1201 N N . ALA A 1 152 ? -14.061 -15.259 10.382 1.00 93.19 152 ALA A N 1
ATOM 1202 C CA . ALA A 1 152 ? -15.022 -15.441 11.470 1.00 93.19 152 ALA A CA 1
ATOM 1203 C C . ALA A 1 152 ? -14.401 -15.392 12.878 1.00 93.19 152 ALA A C 1
ATOM 1205 O O . ALA A 1 152 ? -15.077 -14.995 13.823 1.00 93.19 152 ALA A O 1
ATOM 1206 N N . THR A 1 153 ? -13.140 -15.810 13.031 1.00 94.12 153 THR A N 1
ATOM 1207 C CA . THR A 1 153 ? -12.461 -15.848 14.338 1.00 94.12 153 THR A CA 1
ATOM 1208 C C . THR A 1 153 ? -11.602 -14.622 14.598 1.00 94.12 153 THR A C 1
ATOM 1210 O O . THR A 1 153 ? -11.379 -14.275 15.753 1.00 94.12 153 THR A O 1
ATOM 1213 N N . SER A 1 154 ? -11.069 -14.003 13.544 1.00 94.12 154 SER A N 1
ATOM 1214 C CA . SER A 1 154 ? -10.077 -12.937 13.682 1.00 94.12 154 SER A CA 1
ATOM 1215 C C . SER A 1 154 ? -10.700 -11.545 13.712 1.00 94.12 154 SER A C 1
ATOM 1217 O O . SER A 1 154 ? -10.188 -10.684 14.424 1.00 94.12 154 SER A O 1
ATOM 1219 N N . PHE A 1 155 ? -11.813 -11.324 13.006 1.00 94.44 155 PHE A N 1
ATOM 1220 C CA . PHE A 1 155 ? -12.514 -10.042 13.046 1.00 94.44 155 PHE A CA 1
ATOM 1221 C C . PHE A 1 155 ? -13.578 -10.005 14.154 1.00 94.44 155 PHE A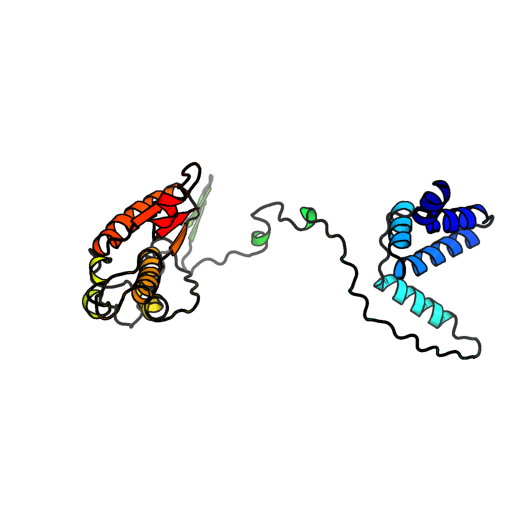 C 1
ATOM 1223 O O . PHE A 1 155 ? -14.236 -11.012 14.424 1.00 94.44 155 PHE A O 1
ATOM 1230 N N . PRO A 1 156 ? -13.832 -8.830 14.757 1.00 93.19 156 PRO A N 1
ATOM 1231 C CA . PRO A 1 156 ? -14.997 -8.612 15.606 1.00 93.19 156 PRO A CA 1
ATOM 1232 C C . PRO A 1 156 ? -16.300 -8.950 14.870 1.00 93.19 156 PRO A C 1
ATOM 1234 O O . PRO A 1 156 ? -16.440 -8.645 13.686 1.00 93.19 156 PRO A O 1
ATOM 1237 N N . GLY A 1 157 ? -17.295 -9.494 15.576 1.00 92.19 157 GLY A N 1
ATOM 1238 C CA . GLY A 1 157 ? -18.536 -9.988 14.957 1.00 92.19 157 GLY A CA 1
ATOM 1239 C C . GLY A 1 157 ? -19.304 -8.966 14.104 1.00 92.19 157 GLY A C 1
ATOM 1240 O O . GLY A 1 157 ? -19.974 -9.353 13.154 1.00 92.19 157 GLY A O 1
ATOM 1241 N N . TRP A 1 158 ? -19.169 -7.665 14.382 1.00 92.62 158 TRP A N 1
ATOM 1242 C CA . TRP A 1 158 ? -19.779 -6.601 13.572 1.00 92.62 158 TRP A CA 1
ATOM 1243 C C . TRP A 1 158 ? -19.077 -6.383 12.221 1.00 92.62 158 TRP A C 1
ATOM 1245 O O . TRP A 1 158 ? -19.706 -5.902 11.287 1.00 92.62 158 TRP A O 1
ATOM 1255 N N . ALA A 1 159 ? -17.795 -6.737 12.100 1.00 94.25 159 ALA A N 1
ATOM 1256 C CA . ALA A 1 159 ? -16.997 -6.569 10.886 1.00 94.25 159 ALA A CA 1
ATOM 1257 C C . ALA A 1 159 ? -17.070 -7.791 9.952 1.00 94.25 159 ALA A C 1
ATOM 1259 O O . ALA A 1 159 ? -16.864 -7.658 8.747 1.00 94.25 159 ALA A O 1
ATOM 1260 N N . VAL A 1 160 ? -17.406 -8.973 10.481 1.00 94.44 160 VAL A N 1
ATOM 1261 C CA . VAL A 1 160 ? -17.524 -10.228 9.711 1.00 94.44 160 VAL A CA 1
ATOM 1262 C C . VAL A 1 160 ? -18.475 -10.119 8.500 1.00 94.44 160 VAL A C 1
ATOM 1264 O O . VAL A 1 160 ? -18.081 -10.566 7.420 1.00 94.44 160 VAL A O 1
ATOM 1267 N N . PRO A 1 161 ? -19.670 -9.491 8.589 1.00 93.56 161 PRO A N 1
ATOM 1268 C CA . PRO A 1 161 ? -20.599 -9.388 7.454 1.00 93.56 161 PRO A CA 1
ATOM 1269 C C . PRO A 1 161 ? -20.037 -8.647 6.230 1.00 93.56 161 PRO A C 1
ATOM 1271 O O . PRO A 1 161 ? -20.454 -8.909 5.103 1.00 93.56 161 PRO A O 1
ATOM 1274 N N . VAL A 1 162 ? -19.053 -7.765 6.431 1.00 94.62 162 VAL A N 1
ATOM 1275 C CA . VAL A 1 162 ? -18.418 -6.973 5.363 1.00 94.62 162 VAL A CA 1
ATOM 1276 C C . VAL A 1 162 ? -17.601 -7.853 4.405 1.00 94.62 162 VAL A C 1
ATOM 1278 O O . VAL A 1 162 ? -17.383 -7.498 3.243 1.00 94.62 162 VAL A O 1
ATOM 1281 N N . PHE A 1 163 ? -17.193 -9.040 4.857 1.00 94.00 163 PHE A N 1
ATOM 1282 C CA . PHE A 1 163 ? -16.441 -10.033 4.090 1.00 94.00 163 PHE A CA 1
ATOM 1283 C C . PHE A 1 163 ? -17.331 -11.180 3.578 1.00 94.00 163 PHE A C 1
ATOM 1285 O O . PHE A 1 163 ? -16.911 -12.336 3.546 1.00 94.00 163 PHE A O 1
ATOM 1292 N N . LEU A 1 164 ? -18.565 -10.878 3.157 1.00 88.00 164 LEU A N 1
ATOM 1293 C CA . LEU A 1 164 ? -19.506 -11.874 2.633 1.00 88.00 164 LEU A CA 1
ATOM 1294 C C . LEU A 1 164 ? -18.877 -12.732 1.515 1.00 88.00 164 LEU A C 1
ATOM 1296 O O . LEU A 1 164 ? -18.460 -12.212 0.477 1.00 88.00 164 LEU A O 1
ATOM 1300 N N . GLY A 1 165 ? -18.841 -14.050 1.727 1.00 90.62 165 GLY A N 1
ATOM 1301 C CA . GLY A 1 165 ? -18.263 -15.026 0.795 1.00 90.62 165 GLY A CA 1
ATOM 1302 C C . GLY A 1 165 ? -16.757 -15.269 0.954 1.00 90.62 165 GLY A C 1
ATOM 1303 O O . GLY A 1 165 ? -16.188 -16.012 0.159 1.00 90.62 165 GLY A O 1
ATOM 1304 N N . VAL A 1 166 ? -16.105 -14.666 1.954 1.00 93.25 166 VAL A N 1
ATOM 1305 C CA . VAL A 1 166 ? -14.687 -14.891 2.269 1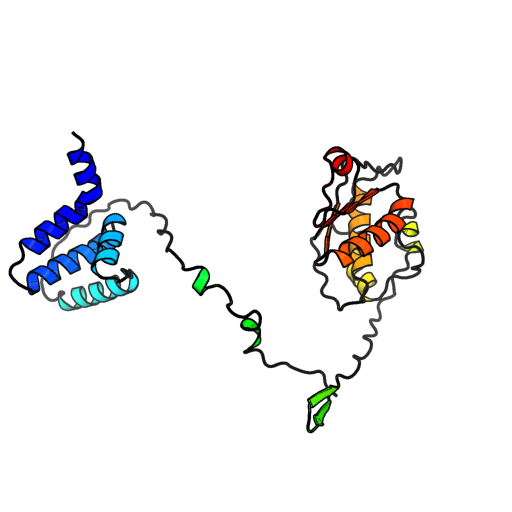.00 93.25 166 VAL A CA 1
ATOM 1306 C C . VAL A 1 166 ? -14.577 -15.605 3.615 1.00 93.25 166 VAL A C 1
ATOM 1308 O O . VAL A 1 166 ? -14.823 -15.012 4.661 1.00 93.25 166 VAL A O 1
ATOM 1311 N N . GLU A 1 167 ? -14.194 -16.880 3.592 1.00 93.94 167 GLU A N 1
ATOM 1312 C CA . GLU A 1 167 ? -13.970 -17.671 4.812 1.00 93.94 167 GLU A CA 1
ATOM 1313 C C . GLU A 1 167 ? -12.592 -17.380 5.427 1.00 93.94 167 GLU A C 1
ATOM 1315 O O . GLU A 1 167 ? -12.461 -17.164 6.636 1.00 93.94 167 GLU A O 1
ATOM 1320 N N . GLU A 1 168 ? -11.565 -17.319 4.576 1.00 95.19 168 GLU A N 1
ATOM 1321 C CA . GLU A 1 168 ? -10.172 -17.078 4.950 1.00 95.19 168 GLU A CA 1
ATOM 1322 C C . GLU A 1 168 ? -9.568 -15.976 4.069 1.00 95.19 168 GLU A C 1
ATOM 1324 O O . GLU A 1 168 ? -9.836 -15.887 2.866 1.00 95.19 168 GLU A O 1
ATOM 1329 N N . LEU A 1 169 ? -8.740 -15.121 4.667 1.00 95.31 169 LEU A N 1
ATOM 1330 C CA . LEU A 1 169 ? -7.946 -14.142 3.936 1.00 95.31 169 LEU A CA 1
ATOM 1331 C C . LEU A 1 169 ? -6.864 -14.863 3.128 1.00 95.31 169 LEU A C 1
ATOM 1333 O O . LEU A 1 169 ? -6.238 -15.808 3.606 1.00 95.31 169 LEU A O 1
ATOM 1337 N N . ASN A 1 170 ? -6.576 -14.387 1.916 1.00 93.38 170 ASN A N 1
ATOM 1338 C CA . ASN A 1 170 ? -5.494 -14.973 1.122 1.00 93.38 170 ASN A CA 1
ATOM 1339 C C . ASN A 1 170 ? -4.112 -14.724 1.769 1.00 93.38 170 ASN A C 1
ATOM 1341 O O . ASN A 1 170 ? -3.986 -13.944 2.714 1.00 93.38 170 ASN A O 1
ATOM 1345 N N . ALA A 1 171 ? -3.052 -15.358 1.259 1.00 92.38 171 ALA A N 1
ATOM 1346 C CA . ALA A 1 171 ? -1.713 -15.258 1.855 1.00 92.38 171 ALA A CA 1
ATOM 1347 C C . ALA A 1 171 ? -1.190 -13.809 1.958 1.00 92.38 171 ALA A C 1
ATOM 1349 O O . ALA A 1 171 ? -0.578 -13.433 2.958 1.00 92.38 171 ALA A O 1
ATOM 1350 N N . MET A 1 172 ? -1.459 -12.976 0.946 1.00 92.50 172 MET A N 1
ATOM 1351 C CA . MET A 1 172 ? -1.040 -11.570 0.936 1.00 92.50 172 MET A CA 1
ATOM 1352 C C . MET A 1 172 ? -1.810 -10.757 1.981 1.00 92.50 172 MET A C 1
ATOM 1354 O O . MET A 1 172 ? -1.196 -10.063 2.786 1.00 92.50 172 MET A O 1
ATOM 1358 N N . GLN A 1 173 ? -3.138 -10.893 2.008 1.00 95.38 173 GLN A N 1
ATOM 1359 C CA . GLN A 1 173 ? -4.030 -10.235 2.964 1.00 95.38 173 GLN A CA 1
ATOM 1360 C C . GLN A 1 173 ? -3.715 -10.657 4.401 1.00 95.38 173 GLN A C 1
ATOM 1362 O O . GLN A 1 173 ? -3.628 -9.801 5.273 1.00 95.38 173 GLN A O 1
ATOM 1367 N N . SER A 1 174 ? -3.470 -11.950 4.626 1.00 94.69 174 SER A N 1
ATOM 1368 C CA . SER A 1 174 ? -3.082 -12.495 5.929 1.00 94.69 174 SER A CA 1
ATOM 1369 C C . SER A 1 174 ? -1.763 -11.895 6.422 1.00 94.69 174 SER A C 1
ATOM 1371 O O . SER A 1 174 ? -1.640 -11.561 7.593 1.00 94.69 174 SER A O 1
ATOM 1373 N N . LYS A 1 175 ? -0.785 -11.686 5.529 1.00 93.25 175 LYS A N 1
ATOM 1374 C CA . LYS A 1 175 ? 0.510 -11.086 5.889 1.00 93.25 175 LYS A CA 1
ATOM 1375 C C . LYS A 1 175 ? 0.403 -9.615 6.299 1.00 93.25 175 LYS A C 1
ATOM 1377 O O . LYS A 1 175 ? 1.182 -9.166 7.133 1.00 93.25 175 LYS A O 1
ATOM 1382 N N . VAL A 1 176 ? -0.516 -8.860 5.697 1.00 95.06 176 VAL A N 1
ATOM 1383 C CA . VAL A 1 176 ? -0.708 -7.428 5.994 1.00 95.06 176 VAL A CA 1
ATOM 1384 C C . VAL A 1 176 ? -1.801 -7.170 7.029 1.00 95.06 176 VAL A C 1
ATOM 1386 O O . VAL A 1 176 ? -2.014 -6.018 7.390 1.00 95.06 176 VAL A O 1
ATOM 1389 N N . TYR A 1 177 ? -2.488 -8.211 7.501 1.00 95.50 177 TYR A N 1
ATOM 1390 C CA . TYR A 1 177 ? -3.651 -8.111 8.383 1.00 95.50 177 TYR A CA 1
ATOM 1391 C C . TYR A 1 177 ? -3.382 -7.276 9.637 1.00 95.50 177 TYR A C 1
ATOM 1393 O O . TYR A 1 177 ? -4.131 -6.340 9.909 1.00 95.50 177 TYR A O 1
ATOM 1401 N N . ASP A 1 178 ? -2.286 -7.552 10.349 1.00 94.81 178 ASP A N 1
ATOM 1402 C CA . ASP A 1 178 ? -1.958 -6.841 11.589 1.00 94.81 178 ASP A CA 1
ATOM 1403 C C . ASP A 1 178 ? -1.729 -5.345 11.349 1.00 94.81 178 ASP A C 1
ATOM 1405 O O . ASP A 1 178 ? -2.237 -4.506 12.088 1.00 94.81 178 ASP A O 1
ATOM 1409 N N . CYS A 1 179 ? -1.034 -4.993 10.267 1.00 95.62 179 CYS A N 1
ATOM 1410 C CA . CYS A 1 179 ? -0.825 -3.596 9.897 1.00 95.62 179 CYS A CA 1
ATOM 1411 C C . CYS A 1 179 ? -2.129 -2.935 9.419 1.00 95.62 179 CYS A C 1
ATOM 1413 O O . CYS A 1 179 ? -2.431 -1.811 9.802 1.00 95.62 179 CYS A O 1
ATOM 1415 N N . ALA A 1 180 ? -2.936 -3.632 8.618 1.00 96.56 180 ALA A N 1
ATOM 1416 C CA . ALA A 1 180 ? -4.148 -3.064 8.043 1.00 96.56 180 ALA A CA 1
ATOM 1417 C C . ALA A 1 180 ? -5.253 -2.839 9.088 1.00 96.56 180 ALA A C 1
ATOM 1419 O O . ALA A 1 180 ? -5.906 -1.795 9.063 1.00 96.56 180 ALA A O 1
ATOM 1420 N N . PHE A 1 181 ? -5.467 -3.801 9.991 1.00 96.31 181 PHE A N 1
ATOM 1421 C CA . PHE A 1 181 ? -6.605 -3.807 10.913 1.00 96.31 181 PHE A CA 1
ATOM 1422 C C . PHE A 1 181 ? -6.257 -3.382 12.350 1.00 96.31 181 PHE A C 1
ATOM 1424 O O . PHE A 1 181 ? -7.116 -2.819 13.024 1.00 96.31 181 PHE A O 1
ATOM 1431 N N . HIS A 1 182 ? -5.016 -3.582 12.817 1.00 95.25 182 HIS A N 1
ATOM 1432 C CA . HIS A 1 182 ? -4.620 -3.298 14.208 1.00 95.25 182 HIS A CA 1
ATOM 1433 C C . HIS A 1 182 ? -3.661 -2.111 14.383 1.00 95.25 182 HIS A C 1
ATOM 1435 O O . HIS A 1 182 ? -3.352 -1.757 15.519 1.00 95.25 182 HIS A O 1
ATOM 1441 N N . SER A 1 183 ? -3.178 -1.490 13.303 1.00 95.69 183 SER A N 1
ATOM 1442 C CA . SER A 1 183 ? -2.204 -0.396 13.374 1.00 95.69 183 SER A CA 1
ATOM 1443 C C . SER A 1 183 ? -2.693 0.851 12.648 1.00 95.69 183 SER A C 1
ATOM 1445 O O . SER A 1 183 ? -3.216 0.759 11.540 1.00 95.69 183 SER A O 1
ATOM 1447 N N . ASP A 1 184 ? -2.475 2.020 13.255 1.00 95.12 184 ASP A N 1
ATOM 1448 C CA . ASP A 1 184 ? -2.762 3.323 12.646 1.00 95.12 184 ASP A CA 1
ATOM 1449 C C . ASP A 1 184 ? -1.665 3.839 11.706 1.00 95.12 184 ASP A C 1
ATOM 1451 O O . ASP A 1 184 ? -1.806 4.912 11.123 1.00 95.12 184 ASP A O 1
ATOM 1455 N N . GLU A 1 185 ? -0.604 3.056 11.510 1.00 96.25 185 GLU A N 1
ATOM 1456 C CA . GLU A 1 185 ? 0.515 3.412 10.646 1.00 96.25 185 GLU A CA 1
ATOM 1457 C C . GLU A 1 185 ? 0.123 3.488 9.165 1.00 96.25 185 GLU A C 1
ATOM 1459 O O . GLU A 1 185 ? -0.752 2.772 8.661 1.00 96.25 185 GLU A O 1
ATOM 1464 N N . ASN A 1 186 ? 0.836 4.348 8.436 1.00 96.56 186 ASN A N 1
ATOM 1465 C CA . ASN A 1 186 ? 0.704 4.439 6.989 1.00 96.56 186 ASN A CA 1
ATOM 1466 C C . ASN A 1 186 ? 1.228 3.157 6.327 1.00 96.56 186 ASN A C 1
ATOM 1468 O O . ASN A 1 186 ? 2.305 2.657 6.645 1.00 96.56 186 ASN A O 1
ATOM 1472 N N . MET A 1 187 ? 0.477 2.652 5.349 1.00 95.50 187 MET A N 1
ATOM 1473 C CA . MET A 1 187 ? 0.728 1.363 4.709 1.00 95.50 187 MET A CA 1
ATOM 1474 C C . MET A 1 187 ? 0.929 1.526 3.198 1.00 95.50 187 MET A C 1
ATOM 1476 O O . MET A 1 187 ? 0.109 2.136 2.514 1.00 95.50 187 MET A O 1
ATOM 1480 N N . LEU A 1 188 ? 1.976 0.890 2.663 1.00 96.44 188 LEU A N 1
ATOM 1481 C CA . LEU A 1 188 ? 2.188 0.704 1.225 1.00 96.44 188 LEU A CA 1
ATOM 1482 C C . LEU A 1 188 ? 2.158 -0.791 0.889 1.00 96.44 188 LEU A C 1
ATOM 1484 O O . LEU A 1 188 ? 3.016 -1.550 1.338 1.00 96.44 188 LEU A O 1
ATOM 1488 N N . VAL A 1 189 ? 1.195 -1.214 0.064 1.00 95.56 189 VAL A N 1
ATOM 1489 C CA . VAL A 1 189 ? 1.065 -2.615 -0.376 1.00 95.56 189 VAL A CA 1
ATOM 1490 C C . VAL A 1 189 ? 1.391 -2.752 -1.857 1.00 95.56 189 VAL A C 1
ATOM 1492 O O . VAL A 1 189 ? 0.547 -2.537 -2.729 1.00 95.56 189 VAL A O 1
ATOM 1495 N N . SER A 1 190 ? 2.617 -3.188 -2.132 1.00 95.56 190 SER A N 1
ATOM 1496 C CA . SER A 1 190 ? 3.082 -3.529 -3.477 1.00 95.56 190 SER A CA 1
ATOM 1497 C C . SER A 1 190 ? 2.757 -4.989 -3.789 1.00 95.56 190 SER A C 1
ATOM 1499 O O . SER A 1 190 ? 3.477 -5.902 -3.392 1.00 95.56 190 SER A O 1
ATOM 1501 N N . ALA A 1 191 ? 1.646 -5.214 -4.489 1.00 93.69 191 ALA A N 1
ATOM 1502 C CA . ALA A 1 191 ? 1.182 -6.544 -4.878 1.00 93.69 191 ALA A CA 1
ATOM 1503 C C . ALA A 1 191 ? 0.637 -6.539 -6.319 1.00 93.69 191 ALA A C 1
ATOM 1505 O O . ALA A 1 191 ? 0.096 -5.511 -6.753 1.00 93.69 191 ALA A O 1
ATOM 1506 N N . PRO A 1 192 ? 0.713 -7.666 -7.054 1.00 93.19 192 PRO A N 1
ATOM 1507 C CA . PRO A 1 192 ? 0.240 -7.747 -8.435 1.00 93.19 192 PRO A CA 1
ATOM 1508 C C . PRO A 1 192 ? -1.265 -7.453 -8.563 1.00 93.19 192 PRO A C 1
ATOM 1510 O O . PRO A 1 192 ? -2.024 -7.416 -7.582 1.00 93.19 192 PRO A O 1
ATOM 1513 N N . THR A 1 193 ? -1.718 -7.169 -9.784 1.00 90.94 193 THR A N 1
ATOM 1514 C CA . THR A 1 193 ? -3.152 -7.059 -10.092 1.00 90.94 193 THR A CA 1
ATOM 1515 C C . THR A 1 193 ? -3.850 -8.379 -9.748 1.00 90.94 193 THR A C 1
ATOM 1517 O O . THR A 1 193 ? -3.269 -9.452 -9.862 1.00 90.94 193 THR A O 1
ATOM 1520 N N . GLY A 1 194 ? -5.063 -8.308 -9.195 1.00 90.38 194 GLY A N 1
ATOM 1521 C CA . GLY A 1 194 ? -5.789 -9.500 -8.735 1.00 90.38 194 GLY A CA 1
ATOM 1522 C C . GLY A 1 194 ? -5.344 -10.088 -7.385 1.00 90.38 194 GLY A C 1
ATOM 1523 O O . GLY A 1 194 ? -6.064 -10.913 -6.838 1.00 90.38 194 GLY A O 1
ATOM 1524 N N . ALA A 1 195 ? -4.255 -9.616 -6.759 1.00 92.62 195 ALA A N 1
ATOM 1525 C CA . ALA A 1 195 ? -3.808 -10.117 -5.446 1.00 92.62 195 ALA A CA 1
ATOM 1526 C C . ALA A 1 195 ? -4.788 -9.848 -4.278 1.00 92.62 195 ALA A C 1
ATOM 1528 O O . ALA A 1 195 ? -4.559 -10.296 -3.157 1.00 92.62 195 ALA A O 1
ATOM 1529 N N . GLY A 1 196 ? -5.866 -9.091 -4.513 1.00 92.81 196 GLY A N 1
ATOM 1530 C CA . GLY A 1 196 ? -6.887 -8.796 -3.506 1.00 92.81 196 GLY A CA 1
ATOM 1531 C C . GLY A 1 196 ? -6.609 -7.552 -2.655 1.00 92.81 196 GLY A C 1
ATOM 1532 O O . GLY A 1 196 ? -7.044 -7.500 -1.505 1.00 92.81 196 GLY A O 1
ATOM 1533 N N . LYS A 1 197 ? -5.918 -6.545 -3.214 1.00 95.25 197 LYS A N 1
ATOM 1534 C CA . LYS A 1 197 ? -5.654 -5.244 -2.560 1.00 95.25 197 LYS A CA 1
ATOM 1535 C C . LYS A 1 197 ? -6.931 -4.548 -2.060 1.00 95.25 197 LYS A C 1
ATOM 1537 O O . LYS A 1 197 ? -6.901 -3.896 -1.025 1.00 95.25 197 LYS A O 1
ATOM 1542 N N . THR A 1 198 ? -8.066 -4.743 -2.731 1.00 94.31 198 THR A N 1
ATOM 1543 C CA . THR A 1 198 ? -9.366 -4.177 -2.330 1.00 94.31 198 THR A CA 1
ATOM 1544 C C . THR A 1 198 ? -9.818 -4.641 -0.942 1.00 94.31 198 THR A C 1
ATOM 1546 O O . THR A 1 198 ? -10.344 -3.840 -0.176 1.00 94.31 198 THR A O 1
ATOM 1549 N N . ASN A 1 199 ? -9.566 -5.901 -0.564 1.00 95.62 199 ASN A N 1
ATOM 1550 C CA . ASN A 1 199 ? -9.860 -6.363 0.799 1.00 95.62 199 ASN A CA 1
ATOM 1551 C C . ASN A 1 199 ? -8.898 -5.750 1.823 1.00 95.62 199 ASN A C 1
ATOM 1553 O O . ASN A 1 199 ? -9.302 -5.528 2.955 1.00 95.62 199 ASN A O 1
ATOM 1557 N N . VAL A 1 200 ? -7.653 -5.448 1.439 1.00 96.50 200 VAL A N 1
ATOM 1558 C CA . VAL A 1 200 ? -6.709 -4.753 2.327 1.00 96.50 200 VAL A CA 1
ATOM 1559 C C . VAL A 1 200 ? -7.187 -3.337 2.628 1.00 96.50 200 VAL A C 1
ATOM 1561 O O . VAL A 1 200 ? -7.209 -2.936 3.788 1.00 96.50 200 VAL A O 1
ATOM 1564 N N . ALA A 1 201 ? -7.664 -2.620 1.607 1.00 96.38 201 ALA A N 1
ATOM 1565 C CA . ALA A 1 201 ? -8.316 -1.329 1.804 1.00 96.38 201 ALA A CA 1
ATOM 1566 C C . ALA A 1 201 ? -9.547 -1.455 2.718 1.00 96.38 201 ALA A C 1
ATOM 1568 O O . ALA A 1 201 ? -9.714 -0.643 3.622 1.00 96.38 201 ALA A O 1
ATOM 1569 N N . MET A 1 202 ? -10.359 -2.506 2.547 1.00 96.06 202 MET A N 1
ATOM 1570 C CA . MET A 1 202 ? -11.505 -2.760 3.424 1.00 96.06 202 MET A CA 1
ATOM 1571 C C . MET A 1 202 ? -11.092 -2.994 4.886 1.00 96.06 202 MET A C 1
ATOM 1573 O O . MET A 1 202 ? -11.734 -2.465 5.785 1.00 96.06 202 MET A O 1
ATOM 1577 N N . MET A 1 203 ? -10.012 -3.740 5.142 1.00 96.75 203 MET A N 1
ATOM 1578 C CA . MET A 1 203 ? -9.487 -3.930 6.502 1.00 96.75 203 MET A CA 1
ATOM 1579 C C . MET A 1 203 ? -9.097 -2.594 7.147 1.00 96.75 203 MET A C 1
ATOM 1581 O O . MET A 1 203 ? -9.485 -2.331 8.282 1.00 96.75 203 MET A O 1
ATOM 1585 N N . ALA A 1 204 ? -8.414 -1.719 6.403 1.00 96.94 204 ALA A N 1
ATOM 1586 C CA . ALA A 1 204 ? -8.074 -0.381 6.885 1.00 96.94 204 ALA A CA 1
ATOM 1587 C C . ALA A 1 204 ? -9.321 0.487 7.145 1.00 96.94 204 ALA A C 1
ATOM 1589 O O . ALA A 1 204 ? -9.396 1.159 8.170 1.00 96.94 204 ALA A O 1
ATOM 1590 N N . MET A 1 205 ? -10.334 0.426 6.273 1.00 96.44 205 MET A N 1
ATOM 1591 C CA . MET A 1 205 ? -11.609 1.129 6.481 1.00 96.44 205 MET A CA 1
ATOM 1592 C C . MET A 1 205 ? -12.339 0.630 7.731 1.00 96.44 205 MET A C 1
ATOM 1594 O O . MET A 1 205 ? -12.844 1.431 8.512 1.00 96.44 205 MET A O 1
ATOM 1598 N N . LEU A 1 206 ? -12.367 -0.687 7.958 1.00 96.00 206 LEU A N 1
ATOM 1599 C CA . LEU A 1 206 ? -12.968 -1.276 9.153 1.00 96.00 206 LEU A CA 1
ATOM 1600 C C . LEU A 1 206 ? -12.268 -0.809 10.429 1.00 96.00 206 LEU A C 1
ATOM 1602 O O . LEU A 1 206 ? -12.950 -0.540 11.412 1.00 96.00 206 LEU A O 1
ATOM 1606 N N . ARG A 1 207 ? -10.943 -0.639 10.420 1.00 95.00 207 ARG A N 1
ATOM 1607 C CA . ARG A 1 207 ? -10.222 -0.025 11.544 1.00 95.00 207 ARG A CA 1
ATOM 1608 C C . ARG A 1 207 ? -10.702 1.405 11.810 1.00 95.00 207 ARG A C 1
ATOM 1610 O O . ARG A 1 207 ? -11.011 1.736 12.952 1.00 95.00 207 ARG A O 1
ATOM 1617 N N . THR A 1 208 ? -10.839 2.237 10.776 1.00 94.62 208 THR A N 1
ATOM 1618 C CA . THR A 1 208 ? -11.364 3.608 10.932 1.00 94.62 208 THR A CA 1
ATOM 1619 C C . THR A 1 208 ? -12.802 3.610 11.458 1.00 94.62 208 THR A C 1
ATOM 1621 O O . THR A 1 208 ? -13.141 4.393 12.345 1.00 94.62 208 THR A O 1
ATOM 1624 N N . ILE A 1 209 ? -13.643 2.691 10.975 1.00 95.12 209 ILE A N 1
ATOM 1625 C CA . ILE A 1 209 ? -15.009 2.503 11.481 1.00 95.12 209 ILE A CA 1
ATOM 1626 C C . ILE A 1 209 ? -14.990 2.071 12.952 1.00 95.12 209 ILE A C 1
ATOM 1628 O O . ILE A 1 209 ? -15.792 2.567 13.738 1.00 95.12 209 ILE A O 1
ATOM 1632 N N . ALA A 1 210 ? -14.068 1.187 13.344 1.00 93.19 210 ALA A N 1
ATOM 1633 C CA . ALA A 1 210 ? -13.918 0.740 14.726 1.00 93.19 210 ALA A CA 1
ATOM 1634 C C . ALA A 1 210 ? -13.590 1.906 15.670 1.00 93.19 210 ALA A C 1
ATOM 1636 O O . ALA A 1 210 ? -14.141 1.961 16.766 1.00 93.19 210 ALA A O 1
ATOM 1637 N N . ALA A 1 211 ? -12.759 2.856 15.228 1.00 92.12 211 ALA A N 1
ATOM 1638 C CA . ALA A 1 211 ? -12.419 4.054 15.995 1.00 92.12 211 ALA A CA 1
ATOM 1639 C C . ALA A 1 211 ? -13.604 5.028 16.160 1.00 92.12 211 ALA A C 1
ATOM 1641 O O . ALA A 1 211 ? -13.733 5.663 17.204 1.00 92.12 211 ALA A O 1
ATOM 1642 N N . ALA A 1 212 ? -14.495 5.119 15.165 1.00 91.94 212 ALA A N 1
ATOM 1643 C CA . ALA A 1 212 ? -15.711 5.945 15.220 1.00 91.94 212 ALA A CA 1
ATOM 1644 C C . ALA A 1 212 ? -16.914 5.238 15.882 1.00 91.94 212 ALA A C 1
ATOM 1646 O O . ALA A 1 212 ? -17.980 5.831 16.069 1.00 91.94 212 ALA A O 1
ATOM 1647 N N . ARG A 1 213 ? -16.775 3.950 16.214 1.00 92.56 213 ARG A N 1
ATOM 1648 C CA . ARG A 1 213 ? -17.831 3.136 16.816 1.00 92.56 213 ARG A CA 1
ATOM 1649 C C . ARG A 1 213 ? -17.777 3.245 18.332 1.00 92.56 213 ARG A C 1
ATOM 1651 O O . ARG A 1 213 ? -16.768 2.924 18.955 1.00 92.56 213 ARG A O 1
ATOM 1658 N N . ASN A 1 214 ? -18.901 3.589 18.954 1.00 89.81 214 ASN A N 1
ATOM 1659 C CA . ASN A 1 214 ? -19.010 3.531 20.406 1.00 89.81 214 ASN A CA 1
ATOM 1660 C C . ASN A 1 214 ? -18.887 2.061 20.869 1.00 89.81 214 ASN A C 1
ATOM 1662 O O . ASN A 1 214 ? -19.690 1.222 20.446 1.00 89.81 214 ASN A O 1
ATOM 1666 N N . PRO A 1 215 ? -17.915 1.714 21.731 1.00 84.94 215 PRO A N 1
ATOM 1667 C CA . PRO A 1 215 ? -17.663 0.326 22.111 1.00 84.94 215 PRO A CA 1
ATOM 1668 C C . PRO A 1 215 ? -18.823 -0.302 22.895 1.00 84.94 215 PRO A C 1
ATOM 1670 O O . PRO A 1 215 ? -19.007 -1.515 22.817 1.00 84.94 215 PRO A O 1
ATOM 1673 N N . VAL A 1 216 ? -19.617 0.509 23.604 1.00 87.44 216 VAL A N 1
ATOM 1674 C CA . VAL A 1 216 ? -20.726 0.051 24.452 1.00 87.44 216 VAL A CA 1
ATOM 1675 C C . VAL A 1 216 ? -22.012 -0.098 23.646 1.00 87.44 216 VAL A C 1
ATOM 1677 O O . VAL A 1 216 ? -22.641 -1.150 23.676 1.00 87.44 216 VAL A O 1
ATOM 1680 N N . THR A 1 217 ? -22.413 0.946 22.916 1.00 89.12 217 THR A N 1
ATOM 1681 C CA . THR A 1 217 ? -23.690 0.938 22.178 1.00 89.12 217 THR A CA 1
ATOM 1682 C C . THR A 1 217 ? -23.571 0.295 20.802 1.00 89.12 217 THR A C 1
ATOM 1684 O O . THR A 1 217 ? -24.569 -0.110 20.214 1.00 89.12 217 THR A O 1
ATOM 1687 N N . GLY A 1 218 ? -22.356 0.226 20.260 1.00 87.88 218 GLY A N 1
ATOM 1688 C CA . GLY A 1 218 ? -22.089 -0.225 18.903 1.00 87.88 218 GLY A CA 1
ATOM 1689 C C . GLY A 1 218 ? -22.538 0.731 17.803 1.00 87.88 218 GLY A C 1
ATOM 1690 O O . GLY A 1 218 ? -22.367 0.399 16.632 1.00 87.88 218 GLY A O 1
ATOM 1691 N N . VAL A 1 219 ? -23.070 1.900 18.168 1.00 88.56 219 VAL A N 1
ATOM 1692 C CA . VAL A 1 219 ? -23.478 2.946 17.229 1.00 88.56 219 VAL A CA 1
ATOM 1693 C C . VAL A 1 219 ? -22.229 3.585 16.628 1.00 88.56 219 VAL A C 1
ATOM 1695 O O . VAL A 1 219 ? -21.306 3.957 17.355 1.00 88.56 219 VAL A O 1
ATOM 1698 N N . ILE A 1 220 ? -22.202 3.691 15.301 1.00 90.00 220 ILE A N 1
ATOM 1699 C CA . ILE A 1 220 ? -21.142 4.369 14.553 1.00 90.00 220 ILE A CA 1
ATOM 1700 C C . ILE A 1 220 ? -21.546 5.832 14.400 1.00 90.00 220 ILE A C 1
ATOM 1702 O O . ILE A 1 220 ? -22.634 6.121 13.898 1.00 90.00 220 ILE A O 1
ATOM 1706 N N . ASP A 1 221 ? -20.683 6.755 14.817 1.00 86.19 221 ASP A N 1
ATOM 1707 C CA . ASP A 1 221 ? -20.907 8.175 14.563 1.00 86.19 221 ASP A CA 1
ATOM 1708 C C . ASP A 1 221 ? -20.598 8.506 13.093 1.00 86.19 221 ASP A C 1
ATOM 1710 O O . ASP A 1 221 ? -19.467 8.792 12.697 1.00 86.19 221 ASP A O 1
ATOM 1714 N N . GLY A 1 222 ? -21.634 8.442 12.256 1.00 82.56 222 GLY A N 1
ATOM 1715 C CA . GLY A 1 222 ? -21.526 8.705 10.822 1.00 82.56 222 GLY A CA 1
ATOM 1716 C C . GLY A 1 222 ? -21.174 10.154 10.466 1.00 82.56 222 GLY A C 1
ATOM 1717 O O . GLY A 1 222 ? -20.853 10.408 9.304 1.00 82.56 222 GLY A O 1
ATOM 1718 N N . HIS A 1 223 ? -21.235 11.097 11.417 1.00 82.62 223 HIS A N 1
ATOM 1719 C CA . HIS A 1 223 ? -20.878 12.497 11.178 1.00 82.62 223 HIS A CA 1
ATOM 1720 C C . HIS A 1 223 ? -19.380 12.762 11.353 1.00 82.62 223 HIS A C 1
ATOM 1722 O O . HIS A 1 223 ? -18.826 13.568 10.603 1.00 82.62 223 HIS A O 1
ATOM 1728 N N . SER A 1 224 ? -18.717 12.079 12.291 1.00 86.12 224 SER A N 1
ATOM 1729 C CA . SER A 1 224 ? -17.262 12.185 12.488 1.00 86.12 224 SER A CA 1
ATOM 1730 C C . SER A 1 224 ? -16.455 11.283 11.550 1.00 86.12 224 SER A C 1
ATOM 1732 O O . SER A 1 224 ? -15.273 11.537 11.318 1.00 86.12 224 SER A O 1
ATOM 1734 N N . LEU A 1 225 ? -17.083 10.264 10.958 1.00 92.94 225 LEU A N 1
ATOM 1735 C CA . LEU A 1 225 ? -16.429 9.335 10.043 1.00 92.94 225 LEU A CA 1
ATOM 1736 C C . LEU A 1 225 ? -16.455 9.830 8.587 1.00 92.94 225 LEU A C 1
ATOM 1738 O O . LEU A 1 225 ? -17.508 9.881 7.948 1.00 92.94 225 LEU A O 1
ATOM 1742 N N . LYS A 1 226 ? -15.270 10.106 8.029 1.00 94.25 226 LYS A N 1
ATOM 1743 C CA . LYS A 1 226 ? -15.057 10.323 6.589 1.00 94.25 226 LYS A CA 1
ATOM 1744 C C . LYS A 1 226 ? -13.853 9.523 6.109 1.00 94.25 226 LYS A C 1
ATOM 1746 O O . LYS A 1 226 ? -12.789 9.558 6.718 1.00 94.25 226 LYS A O 1
ATOM 1751 N N . MET A 1 227 ? -14.024 8.818 5.000 1.00 96.06 227 MET A N 1
ATOM 1752 C CA . MET A 1 227 ? -13.005 8.009 4.342 1.00 96.06 227 MET A CA 1
ATOM 1753 C C . MET A 1 227 ? -12.984 8.356 2.855 1.00 96.06 227 MET A C 1
ATOM 1755 O O . MET A 1 227 ? -14.034 8.578 2.250 1.00 96.06 227 MET A O 1
ATOM 1759 N N . VAL A 1 228 ? -11.794 8.385 2.259 1.00 96.31 228 VAL A N 1
ATOM 1760 C CA . VAL A 1 228 ? -11.611 8.683 0.834 1.00 96.31 228 VAL A CA 1
ATOM 1761 C C . VAL A 1 228 ? -10.867 7.532 0.172 1.00 96.31 228 VAL A C 1
ATOM 1763 O O . VAL A 1 228 ? -9.821 7.103 0.656 1.00 96.31 228 VAL A O 1
ATOM 1766 N N . TYR A 1 229 ? -11.403 7.037 -0.940 1.00 96.94 229 TYR A N 1
ATOM 1767 C CA . TYR A 1 229 ? -10.760 6.044 -1.791 1.00 96.94 229 TYR A CA 1
ATOM 1768 C C . TYR A 1 229 ? -10.468 6.657 -3.158 1.00 96.94 229 TYR A C 1
ATOM 1770 O O . TYR A 1 229 ? -11.386 7.076 -3.859 1.00 96.94 229 TYR A O 1
ATOM 1778 N N . VAL A 1 230 ? -9.195 6.681 -3.547 1.00 95.88 230 VAL A N 1
ATOM 1779 C CA . VAL A 1 230 ? -8.749 7.234 -4.832 1.00 95.88 230 VAL A CA 1
ATOM 1780 C C . VAL A 1 230 ? -8.451 6.086 -5.796 1.00 95.88 230 VAL A C 1
ATOM 1782 O O . VAL A 1 230 ? -7.673 5.188 -5.466 1.00 95.88 230 VAL A O 1
ATOM 1785 N N . ALA A 1 231 ? -9.063 6.099 -6.979 1.00 93.69 231 ALA A N 1
ATOM 1786 C CA . ALA A 1 231 ? -8.863 5.098 -8.026 1.00 93.69 231 ALA A CA 1
ATOM 1787 C C . ALA A 1 231 ? -8.498 5.764 -9.365 1.00 93.69 231 ALA A C 1
ATOM 1789 O O . ALA A 1 231 ? -9.182 6.679 -9.791 1.00 93.69 231 ALA A O 1
ATOM 1790 N N . PRO A 1 232 ? -7.511 5.255 -10.120 1.00 92.81 232 PRO A N 1
ATOM 1791 C CA . PRO A 1 232 ? -6.963 5.942 -11.299 1.00 92.81 232 PRO A CA 1
ATOM 1792 C C . PRO A 1 232 ? -7.927 6.112 -12.486 1.00 92.81 232 PRO A C 1
ATOM 1794 O O . PRO A 1 232 ? -7.620 6.840 -13.424 1.00 92.81 232 PRO A O 1
ATOM 1797 N N . MET A 1 233 ? -9.054 5.395 -12.514 1.00 91.25 233 MET A N 1
ATOM 1798 C CA . MET A 1 233 ? -9.976 5.380 -13.653 1.00 91.25 233 MET A CA 1
ATOM 1799 C C . MET A 1 233 ? -11.427 5.470 -13.188 1.00 91.25 233 MET A C 1
ATOM 1801 O O . MET A 1 233 ? -11.831 4.749 -12.276 1.00 91.25 233 MET A O 1
ATOM 1805 N N . LYS A 1 234 ? -12.248 6.254 -13.897 1.00 89.56 234 LYS A N 1
ATOM 1806 C CA . LYS A 1 234 ? -13.686 6.412 -13.609 1.00 89.56 234 LYS A CA 1
ATOM 1807 C C . LYS A 1 234 ? -14.460 5.086 -13.615 1.00 89.56 234 LYS A C 1
ATOM 1809 O O . LYS A 1 234 ? -15.286 4.845 -12.742 1.00 89.56 234 LYS A O 1
ATOM 1814 N N . ALA A 1 235 ? -14.159 4.186 -14.553 1.00 90.69 235 ALA A N 1
ATOM 1815 C CA . ALA A 1 235 ? -14.789 2.862 -14.591 1.00 90.69 235 ALA A CA 1
ATOM 1816 C C . ALA A 1 235 ? -14.486 2.034 -13.327 1.00 90.69 235 ALA A C 1
ATOM 1818 O O . ALA A 1 235 ? -15.360 1.341 -12.809 1.00 90.69 235 ALA A O 1
ATOM 1819 N N . LEU A 1 236 ? -13.261 2.148 -12.798 1.00 92.50 236 LEU A N 1
ATOM 1820 C CA . LEU A 1 236 ? -12.868 1.477 -11.562 1.00 92.50 236 LEU A CA 1
ATOM 1821 C C . LEU A 1 236 ? -13.554 2.105 -10.344 1.00 92.50 236 LEU A C 1
ATOM 1823 O O . LEU A 1 236 ? -13.977 1.373 -9.456 1.00 92.50 236 LEU A O 1
ATOM 1827 N N . VAL A 1 237 ? -13.718 3.431 -10.322 1.00 93.88 237 VAL A N 1
ATOM 1828 C CA . VAL A 1 237 ? -14.472 4.132 -9.271 1.00 93.88 237 VAL A CA 1
ATOM 1829 C C . VAL A 1 237 ? -15.892 3.575 -9.155 1.00 93.88 237 VAL A C 1
ATOM 1831 O O . VAL A 1 237 ? -16.300 3.187 -8.064 1.00 93.88 237 VAL A O 1
ATOM 1834 N N . GLN A 1 238 ? -16.618 3.440 -10.267 1.00 92.38 238 GLN A N 1
ATOM 1835 C CA . GLN A 1 238 ? -17.989 2.911 -10.259 1.00 92.38 238 GLN A CA 1
ATOM 1836 C C . GLN A 1 238 ? -18.072 1.472 -9.730 1.00 92.38 238 GLN A C 1
ATOM 1838 O O . GLN A 1 238 ? -18.967 1.143 -8.948 1.00 92.38 238 GLN A O 1
ATOM 1843 N N . GLU A 1 239 ? -17.130 0.616 -10.123 1.00 93.38 239 GLU A N 1
ATOM 1844 C CA . GLU A 1 239 ? -17.053 -0.765 -9.636 1.00 93.38 239 GLU A CA 1
ATOM 1845 C C . GLU A 1 239 ? -16.750 -0.829 -8.131 1.00 93.38 239 GLU A C 1
ATOM 1847 O O . GLU A 1 239 ? -17.365 -1.597 -7.382 1.00 93.38 239 GLU A O 1
ATOM 1852 N N . VAL A 1 240 ? -15.837 0.026 -7.664 1.00 95.06 240 VAL A N 1
ATOM 1853 C CA . VAL A 1 240 ? -15.481 0.144 -6.247 1.00 95.06 240 VAL A CA 1
ATOM 1854 C C . VAL A 1 240 ? -16.665 0.656 -5.428 1.00 95.06 240 VAL A C 1
ATOM 1856 O O . VAL A 1 240 ? -16.955 0.084 -4.379 1.00 95.06 240 VAL A O 1
ATOM 1859 N N . VAL A 1 241 ? -17.400 1.662 -5.916 1.00 95.31 241 VAL A N 1
ATOM 1860 C CA . VAL A 1 241 ? -18.614 2.174 -5.260 1.00 95.31 241 VAL A CA 1
ATOM 1861 C C . VAL A 1 241 ? -19.648 1.066 -5.107 1.00 95.31 241 VAL A C 1
ATOM 1863 O O . VAL A 1 241 ? -20.153 0.874 -4.004 1.00 95.31 241 VAL A O 1
ATOM 1866 N N . ARG A 1 242 ? -19.929 0.281 -6.157 1.00 95.06 242 ARG A N 1
ATOM 1867 C CA . ARG A 1 242 ? -20.866 -0.857 -6.073 1.00 95.06 242 ARG A CA 1
ATOM 1868 C C . ARG A 1 242 ? -20.407 -1.899 -5.054 1.00 95.06 242 ARG A C 1
ATOM 1870 O O . ARG A 1 242 ? -21.201 -2.349 -4.227 1.00 95.06 242 ARG A O 1
ATOM 1877 N N . THR A 1 243 ? -19.123 -2.252 -5.090 1.00 94.56 243 THR A N 1
ATOM 1878 C CA . THR A 1 243 ? -18.533 -3.254 -4.194 1.00 94.56 243 THR A CA 1
ATOM 1879 C C . THR A 1 243 ? -18.595 -2.811 -2.734 1.00 94.56 243 THR A C 1
ATOM 1881 O O . THR A 1 243 ? -19.028 -3.577 -1.872 1.00 94.56 243 THR A O 1
ATOM 1884 N N . PHE A 1 244 ? -18.179 -1.580 -2.437 1.00 96.19 244 PHE A N 1
ATOM 1885 C CA . PHE A 1 244 ? -18.164 -1.058 -1.075 1.00 96.19 244 PHE A CA 1
ATOM 1886 C C . PHE A 1 244 ? -19.554 -0.704 -0.560 1.00 96.19 244 PHE A C 1
ATOM 1888 O O . PHE A 1 244 ? -19.812 -0.975 0.606 1.00 96.19 244 PHE A O 1
ATOM 1895 N N . SER A 1 245 ? -20.469 -0.221 -1.407 1.00 95.81 245 SER A N 1
ATOM 1896 C CA . SER A 1 245 ? -21.869 0.001 -1.011 1.00 95.81 245 SER A CA 1
ATOM 1897 C C . SER A 1 245 ? -22.486 -1.294 -0.492 1.00 95.81 245 SER A C 1
ATOM 1899 O O . SER A 1 245 ? -22.963 -1.328 0.633 1.00 95.81 245 SER A O 1
ATOM 1901 N N . LYS A 1 246 ? -22.365 -2.395 -1.249 1.00 95.12 246 LYS A N 1
ATOM 1902 C CA . LYS A 1 246 ? -22.906 -3.704 -0.849 1.00 95.12 246 LYS A CA 1
ATOM 1903 C C . LYS A 1 246 ? -22.283 -4.244 0.443 1.00 95.12 246 LYS A C 1
ATOM 1905 O O . LYS A 1 246 ? -22.954 -4.899 1.230 1.00 95.12 246 LYS A O 1
ATOM 1910 N N . ARG A 1 247 ? -20.982 -4.023 0.649 1.00 94.56 247 ARG A N 1
ATOM 1911 C CA . ARG A 1 247 ? -20.264 -4.543 1.825 1.00 94.56 247 ARG A CA 1
ATOM 1912 C C . ARG A 1 247 ? -20.479 -3.708 3.084 1.00 94.56 247 ARG A C 1
ATOM 1914 O O . ARG A 1 247 ? -20.473 -4.264 4.173 1.00 94.56 247 ARG A O 1
ATOM 1921 N N . LEU A 1 248 ? -20.635 -2.395 2.943 1.00 94.69 248 LEU A N 1
ATOM 1922 C CA . LEU A 1 248 ? -20.819 -1.468 4.061 1.00 94.69 248 LEU A CA 1
ATOM 1923 C C . LEU A 1 248 ? -22.298 -1.226 4.401 1.00 94.69 248 LEU A C 1
ATOM 1925 O O . LEU A 1 248 ? -22.589 -0.675 5.462 1.00 94.69 248 LEU A O 1
ATOM 1929 N N . GLU A 1 249 ? -23.223 -1.697 3.561 1.00 92.94 249 GLU A N 1
ATOM 1930 C CA . GLU A 1 249 ? -24.670 -1.667 3.806 1.00 92.94 249 GLU A CA 1
ATOM 1931 C C . GLU A 1 249 ? -25.039 -2.303 5.155 1.00 92.94 249 GLU A C 1
ATOM 1933 O O . GLU A 1 249 ? -25.843 -1.744 5.897 1.00 92.94 249 GLU A O 1
ATOM 1938 N N . SER A 1 250 ? -24.377 -3.401 5.546 1.00 90.38 250 SER A N 1
ATOM 1939 C CA . SER A 1 250 ? -24.604 -4.060 6.843 1.00 90.38 250 SER A CA 1
ATOM 1940 C C . SER A 1 250 ? -24.237 -3.198 8.056 1.00 90.38 250 SER A C 1
ATOM 1942 O O . SER A 1 250 ? -24.647 -3.505 9.172 1.00 90.38 250 SER A O 1
ATOM 1944 N N . LEU A 1 251 ? -23.441 -2.147 7.853 1.00 92.12 251 LEU A N 1
ATOM 1945 C CA . LEU A 1 251 ? -23.037 -1.188 8.881 1.00 92.12 251 LEU A CA 1
ATOM 1946 C C . LEU A 1 251 ? -23.846 0.117 8.816 1.00 92.12 251 LEU A C 1
ATOM 1948 O O . LEU A 1 251 ? -23.613 1.009 9.628 1.00 92.12 251 LEU A O 1
ATOM 1952 N N . GLY A 1 252 ? -24.773 0.249 7.858 1.00 91.88 252 GLY A N 1
ATOM 1953 C CA . GLY A 1 252 ? -25.558 1.467 7.646 1.00 91.88 252 GLY A CA 1
ATOM 1954 C C . GLY A 1 252 ? -24.742 2.653 7.121 1.00 91.88 252 GLY A C 1
ATOM 1955 O O . GLY A 1 252 ? -25.162 3.797 7.275 1.00 91.88 252 GLY A O 1
ATOM 1956 N N . LEU A 1 253 ? -23.569 2.400 6.530 1.00 93.94 253 LEU A N 1
ATOM 1957 C CA . LEU A 1 253 ? -22.694 3.443 5.996 1.00 93.94 253 LEU A CA 1
ATOM 1958 C C . LEU A 1 253 ? -22.987 3.693 4.519 1.00 93.94 253 LEU A C 1
ATOM 1960 O O . LEU A 1 253 ? -23.228 2.766 3.747 1.00 93.94 253 LEU A O 1
ATOM 1964 N N . THR A 1 254 ? -22.915 4.958 4.121 1.00 93.56 254 THR A N 1
ATOM 1965 C CA . THR A 1 254 ? -23.196 5.389 2.751 1.00 93.56 254 THR A CA 1
ATOM 1966 C C . THR A 1 254 ? -21.907 5.663 1.981 1.00 93.56 254 THR A C 1
ATOM 1968 O O . THR A 1 254 ? -20.942 6.233 2.505 1.00 93.56 254 THR A O 1
ATOM 1971 N N . VAL A 1 255 ? -21.898 5.234 0.719 1.00 95.12 255 VAL A N 1
ATOM 1972 C CA . VAL A 1 255 ? -20.773 5.361 -0.212 1.00 95.12 255 VAL A CA 1
ATOM 1973 C C . VAL A 1 255 ? -21.224 6.198 -1.403 1.00 95.12 255 VAL A C 1
ATOM 1975 O O . VAL A 1 255 ? -22.304 5.954 -1.940 1.00 95.12 255 VAL A O 1
ATOM 1978 N N . ALA A 1 256 ? -20.411 7.159 -1.837 1.00 93.50 256 ALA A N 1
ATOM 1979 C CA . ALA A 1 256 ? -20.717 7.983 -3.004 1.00 93.50 256 ALA A CA 1
ATOM 1980 C C . ALA A 1 256 ? -19.515 8.148 -3.938 1.00 93.50 256 ALA A C 1
ATOM 1982 O O . ALA A 1 256 ? -18.358 8.102 -3.519 1.00 93.50 256 ALA A O 1
ATOM 1983 N N . GLU A 1 257 ? -19.821 8.352 -5.216 1.00 93.69 257 GLU A N 1
ATOM 1984 C CA . GLU A 1 257 ? -18.862 8.703 -6.259 1.00 93.69 257 GLU A CA 1
ATOM 1985 C C . GLU A 1 257 ? -18.666 10.223 -6.311 1.00 93.69 257 GLU A C 1
ATOM 1987 O O . GLU A 1 257 ? -19.639 10.973 -6.380 1.00 93.69 257 GLU A O 1
ATOM 1992 N N . LEU A 1 258 ? -17.409 10.660 -6.365 1.00 90.81 258 LEU A N 1
ATOM 1993 C CA . LEU A 1 258 ? -17.013 12.030 -6.678 1.00 90.81 258 LEU A CA 1
ATOM 1994 C C . LEU A 1 258 ? -16.019 11.985 -7.845 1.00 90.81 258 LEU A C 1
ATOM 1996 O O . LEU A 1 258 ? -14.814 12.092 -7.645 1.00 90.81 258 LEU A O 1
ATOM 2000 N N . SER A 1 259 ? -16.501 11.726 -9.064 1.00 82.06 259 SER A N 1
ATOM 2001 C CA . SER A 1 259 ? -15.635 11.610 -10.245 1.00 82.06 259 SER A CA 1
ATOM 2002 C C . SER A 1 259 ? -16.249 12.206 -11.519 1.00 82.06 259 SER A C 1
ATOM 2004 O O . SER A 1 259 ? -17.444 12.058 -11.796 1.00 82.06 259 SER A O 1
ATOM 2006 N N . GLY A 1 260 ? -15.420 12.872 -12.331 1.00 74.75 260 GLY A N 1
ATOM 2007 C CA . GLY A 1 260 ? -15.849 13.552 -13.560 1.00 74.75 260 GLY A CA 1
ATOM 2008 C C . GLY A 1 260 ? -16.970 14.568 -13.308 1.00 74.75 260 GLY A C 1
ATOM 2009 O O . GLY A 1 260 ? -16.820 15.458 -12.479 1.00 74.75 260 GLY A O 1
ATOM 2010 N N . ASP A 1 261 ? -18.097 14.407 -14.006 1.00 73.06 261 ASP A N 1
ATOM 2011 C CA . ASP A 1 261 ? -19.278 15.281 -13.893 1.00 73.06 261 ASP A CA 1
ATOM 2012 C C . ASP A 1 261 ? -20.135 15.039 -12.636 1.00 73.06 261 ASP A C 1
ATOM 2014 O O . ASP A 1 261 ? -21.098 15.771 -12.397 1.00 73.06 261 ASP A O 1
ATOM 2018 N N . ALA A 1 262 ? -19.838 14.004 -11.840 1.00 75.81 262 ALA A N 1
ATOM 2019 C CA . ALA A 1 262 ? -20.584 13.717 -10.620 1.00 75.81 262 ALA A CA 1
ATOM 2020 C C . ALA A 1 262 ? -20.215 14.737 -9.532 1.00 75.81 262 ALA A C 1
ATOM 2022 O O . ALA A 1 262 ? -19.269 14.551 -8.768 1.00 75.81 262 ALA A O 1
ATOM 2023 N N . ALA A 1 263 ? -20.974 15.830 -9.466 1.00 78.00 263 ALA A N 1
ATOM 2024 C CA . ALA A 1 263 ? -20.909 16.776 -8.364 1.00 78.00 263 ALA A CA 1
ATOM 2025 C C . ALA A 1 263 ? -21.778 16.279 -7.201 1.00 78.00 263 ALA A C 1
ATOM 2027 O O . ALA A 1 263 ? -22.975 16.037 -7.364 1.00 78.00 263 ALA A O 1
ATOM 2028 N N . MET A 1 264 ? -21.189 16.167 -6.013 1.00 81.12 264 MET A N 1
ATOM 2029 C CA . MET A 1 264 ? -21.943 15.937 -4.783 1.00 81.12 264 MET A CA 1
ATOM 2030 C C . MET A 1 264 ? -22.344 17.272 -4.158 1.00 81.12 264 MET A C 1
ATOM 2032 O O . MET A 1 264 ? -21.520 18.178 -4.017 1.00 81.12 264 MET A O 1
ATOM 2036 N N . THR A 1 265 ? -23.601 17.398 -3.733 1.00 86.44 265 THR A N 1
ATOM 2037 C CA . THR A 1 265 ? -24.021 18.563 -2.944 1.00 86.44 265 THR A CA 1
ATOM 2038 C C . THR A 1 265 ? -23.375 18.526 -1.557 1.00 86.44 265 THR A C 1
ATOM 2040 O O . THR A 1 265 ? -23.046 17.458 -1.037 1.00 86.44 265 THR A O 1
ATOM 2043 N N . GLN A 1 266 ? -23.228 19.683 -0.902 1.00 87.06 266 GLN A N 1
ATOM 2044 C CA . GLN A 1 266 ? -22.693 19.736 0.469 1.00 87.06 266 GLN A CA 1
ATOM 2045 C C . GLN A 1 266 ? -23.501 18.861 1.443 1.00 87.06 266 GLN A C 1
ATOM 2047 O O . GLN A 1 266 ? -22.928 18.242 2.335 1.00 87.06 266 GLN A O 1
ATOM 2052 N N . GLN A 1 267 ? -24.818 18.756 1.236 1.00 87.88 267 GLN A N 1
ATOM 2053 C CA . GLN A 1 267 ? -25.695 17.884 2.020 1.00 87.88 267 GLN A CA 1
ATOM 2054 C C . GLN A 1 267 ? -25.369 16.402 1.797 1.00 87.88 267 GLN A C 1
ATOM 2056 O O . GLN A 1 267 ? -25.189 15.667 2.763 1.00 87.88 267 GLN A O 1
ATOM 2061 N N . GLN A 1 268 ? -25.212 15.970 0.541 1.00 87.94 268 GLN A N 1
ATOM 2062 C CA . GLN A 1 268 ? -24.806 14.595 0.226 1.00 87.94 268 GLN A CA 1
ATOM 2063 C C . GLN A 1 268 ? -23.425 14.271 0.802 1.00 87.94 268 GLN A C 1
ATOM 2065 O O . GLN A 1 268 ? -23.224 13.196 1.366 1.00 87.94 268 GLN A O 1
ATOM 2070 N N . MET A 1 269 ? -22.483 15.211 0.715 1.00 88.50 269 MET A N 1
ATOM 2071 C CA . MET A 1 269 ? -21.146 15.056 1.283 1.00 88.50 269 MET A CA 1
ATOM 2072 C C . MET A 1 269 ? -21.184 14.943 2.813 1.00 88.50 269 MET A C 1
ATOM 2074 O O . MET A 1 269 ? -20.449 14.140 3.386 1.00 88.50 269 MET A O 1
ATOM 2078 N N . ALA A 1 270 ? -22.069 15.683 3.488 1.00 89.00 270 ALA A N 1
ATOM 2079 C CA . ALA A 1 270 ? -22.264 15.577 4.932 1.00 89.00 270 ALA A CA 1
ATOM 2080 C C . ALA A 1 270 ? -22.833 14.207 5.343 1.00 89.00 270 ALA A C 1
ATOM 2082 O O . ALA A 1 270 ? -22.381 13.646 6.342 1.00 89.00 270 ALA A O 1
ATOM 2083 N N . THR A 1 271 ? -23.744 13.633 4.553 1.00 90.88 271 THR A N 1
ATOM 2084 C CA . THR A 1 271 ? -24.331 12.307 4.816 1.00 90.88 271 THR A CA 1
ATOM 2085 C C . THR A 1 271 ? -23.399 11.146 4.456 1.00 90.88 271 THR A C 1
ATOM 2087 O O . THR A 1 271 ? -23.474 10.114 5.109 1.00 90.88 271 THR A O 1
ATOM 2090 N N . THR A 1 272 ? -22.505 11.311 3.475 1.00 92.81 272 THR A N 1
ATOM 2091 C CA . THR A 1 272 ? -21.654 10.226 2.941 1.00 92.81 272 THR A CA 1
ATOM 2092 C C . THR A 1 272 ? -20.445 9.920 3.819 1.00 92.81 272 THR A C 1
ATOM 2094 O O . THR A 1 272 ? -19.692 10.835 4.133 1.00 92.81 272 THR A O 1
ATOM 2097 N N . GLN A 1 273 ? -20.184 8.657 4.171 1.00 94.75 273 GLN A N 1
ATOM 2098 C CA . GLN A 1 273 ? -18.996 8.283 4.959 1.00 94.75 273 GLN A CA 1
ATOM 2099 C C . GLN A 1 273 ? -17.806 7.876 4.090 1.00 94.75 273 GLN A C 1
ATOM 2101 O O . GLN A 1 273 ? -16.673 8.179 4.453 1.00 94.75 273 GLN A O 1
ATOM 2106 N N . LEU A 1 274 ? -18.038 7.223 2.948 1.00 96.44 274 LEU A N 1
ATOM 2107 C CA . LEU A 1 274 ? -16.978 6.822 2.021 1.00 96.44 274 LEU A CA 1
ATOM 2108 C C . LEU A 1 274 ? -17.134 7.523 0.670 1.00 96.44 274 LEU A C 1
ATOM 2110 O O . LEU A 1 274 ? -18.105 7.295 -0.047 1.00 96.44 274 LEU A O 1
ATOM 2114 N N . ILE A 1 275 ? -16.152 8.342 0.308 1.00 95.31 275 ILE A N 1
ATOM 2115 C CA . ILE A 1 275 ? -16.102 9.047 -0.974 1.00 95.31 275 ILE A CA 1
ATOM 2116 C C . ILE A 1 275 ? -15.102 8.332 -1.878 1.00 95.31 275 ILE A C 1
ATOM 2118 O O . ILE A 1 275 ? -13.941 8.159 -1.508 1.00 95.31 275 ILE A O 1
ATOM 2122 N N . VAL A 1 276 ? -15.540 7.922 -3.064 1.00 95.81 276 VAL A N 1
ATOM 2123 C CA . VAL A 1 276 ? -14.688 7.276 -4.069 1.00 95.81 276 VAL A CA 1
ATOM 2124 C C . VAL A 1 276 ? -14.455 8.258 -5.218 1.00 95.81 276 VAL A C 1
ATOM 2126 O O . VAL A 1 276 ? -15.408 8.676 -5.873 1.00 95.81 276 VAL A O 1
ATOM 2129 N N . THR A 1 277 ? -13.199 8.636 -5.455 1.00 94.44 277 THR A N 1
ATOM 2130 C CA . THR A 1 277 ? -12.786 9.654 -6.442 1.00 94.44 277 THR A CA 1
ATOM 2131 C C . THR A 1 277 ? -11.713 9.121 -7.385 1.00 94.44 277 THR A C 1
ATOM 2133 O O . THR A 1 277 ? -11.074 8.104 -7.102 1.00 94.44 277 THR A O 1
ATOM 2136 N N . THR A 1 278 ? -11.522 9.821 -8.503 1.00 91.81 278 THR A N 1
ATOM 2137 C CA . THR A 1 278 ? -10.316 9.723 -9.340 1.00 91.81 278 THR A CA 1
ATOM 2138 C C . THR A 1 278 ? -9.175 10.574 -8.823 1.00 91.81 278 THR A C 1
ATOM 2140 O O . THR A 1 278 ? -9.494 11.610 -8.193 1.00 91.81 278 THR A O 1
#

Foldseek 3Di:
DCVVVVCVLCVVVVVLVVQCVPDPDPVSNVVSLLVLLVCVVVDVSSQVVNCVVPVDHNDPVVNVVVVVVVCVVVVPDDDDDDDDDDDDDPDDPPDDDDDVVVVDDPDPCVVVPPPDDDADPPWDWDDDPVDIDIDHDDDDDDPDVDDWAALCPPDDPLLSQLCPPDGTDDPLCRVCLCVQQVHPDDDDDDDDPPNPVLVSPVNNLVNLQVVQADPVPRQGPLQPAAEEAEDPDPVVLVVSQVSNCVSCVSVVAHEDEDEDPDDDDPVNVSRHRYYYYD